Protein AF-A0A9P6J0S4-F1 (afdb_monomer)

Secondary structure (DSSP, 8-state):
-HHHHHHHHHHHHHHHHT--SHHHHHHHHHIIIIIHHHHHHTT-S-HHHHHHHHHHHHHHHHHTHHHHHHTTTTS-----S----HHHHHHHHHHHTT---GGG-GGGTT---TT-S-TTSSS---S-HHHHHHHHHHHHHH-TTTHHHHHHHHHHHHHHHHHTT-HHHHHHHHHHHHH-HHHHHHHHHHS-THHHHHHHHHHHHT-PPPTT--HHHHHHHHHHHHHHHHHHHHHHHHTTGGGGHHHH-S-TTSHHHHHHHHSTTTS-GGGTTT--HHHHHHHHHHHHHHHSTT---GGGT-

Radius of gyration: 24.04 Å; Cα contacts (8 Å, |Δi|>4): 249; chains: 1; bounding box: 70×50×62 Å

Foldseek 3Di:
DLVVLLVQLVVLLVQLQPDPDPLSNLLSLLCNQAVSLVVLLVPDPDLVVQLVSVLVSLVVVVVVQVVSLVSVPPDDDDDPDDRDRSSQSNVLSNVLSVSYDLVPDPSPPPPDPVVDDDPPPPPPPDPCVLVVLLVLLVCLSPPSNCNLVSLVVLLVQLQVCLVVLPLPSQLSNLVSCVVVVSSVSSSVSNDPLLSNLASLLSSLQDNDDDPPDDPVRVVSSVVSSVSSLVSNLVSCQVVVCLVPCVPNYPCCPGPSNVVCVVDPSNQPPVVVVVDDPVRVVLVVVVCCQVVPPPHDDPVSVD

InterPro domains:
  IPR014801 Mediator complex, subunit Med5, fungi [PF08689] (146-302)
  IPR014801 Mediator complex, subunit Med5, fungi [PTHR35784] (17-302)

Mean predicted aligned error: 11.28 Å

Organism: Mortierella alpina (NCBI:txid64518)

Structure (mmCIF, N/CA/C/O backbone):
data_AF-A0A9P6J0S4-F1
#
_entry.id   AF-A0A9P6J0S4-F1
#
loop_
_atom_site.group_PDB
_atom_site.id
_atom_site.type_symbol
_atom_site.label_atom_id
_atom_site.label_alt_id
_atom_site.label_comp_id
_atom_site.label_asym_id
_atom_site.label_entity_id
_atom_site.label_seq_id
_atom_site.pdbx_PDB_ins_code
_atom_site.Cartn_x
_atom_site.Cartn_y
_atom_site.Cartn_z
_atom_site.occupancy
_atom_site.B_iso_or_equiv
_atom_site.auth_seq_id
_atom_site.auth_comp_id
_atom_site.auth_asym_id
_atom_site.auth_atom_id
_atom_site.pdbx_PDB_model_num
ATOM 1 N N . MET A 1 1 ? -22.639 -11.478 16.332 1.00 72.06 1 MET A N 1
ATOM 2 C CA . MET A 1 1 ? -21.579 -10.765 15.594 1.00 72.06 1 MET A CA 1
ATOM 3 C C . MET A 1 1 ? -20.811 -9.813 16.507 1.00 72.06 1 MET A C 1
ATOM 5 O O . MET A 1 1 ? -19.592 -9.788 16.446 1.00 72.06 1 MET A O 1
ATOM 9 N N . ASP A 1 2 ? -21.500 -9.140 17.428 1.00 72.81 2 ASP A N 1
ATOM 10 C CA . ASP A 1 2 ? -20.959 -8.181 18.404 1.00 72.81 2 ASP A CA 1
ATOM 11 C C . ASP A 1 2 ? -19.686 -8.646 19.128 1.00 72.81 2 ASP A C 1
ATOM 13 O O . ASP A 1 2 ? -18.701 -7.914 19.184 1.00 72.81 2 ASP A O 1
ATOM 17 N N . VAL A 1 3 ? -19.671 -9.884 19.639 1.00 79.25 3 VAL A N 1
ATOM 18 C CA . VAL A 1 3 ? -18.507 -10.449 20.351 1.00 79.25 3 VAL A CA 1
ATOM 19 C C . VAL A 1 3 ? -17.290 -10.576 19.433 1.00 79.25 3 VAL A C 1
ATOM 21 O O . VAL A 1 3 ? -16.171 -10.314 19.859 1.00 79.25 3 VAL A O 1
ATOM 24 N N . VAL A 1 4 ? -17.503 -10.941 18.168 1.00 83.88 4 VAL A N 1
ATOM 25 C CA . VAL A 1 4 ? -16.427 -11.107 17.182 1.00 83.88 4 VAL A CA 1
ATOM 26 C C . VAL A 1 4 ? -15.828 -9.746 16.823 1.00 83.88 4 VAL A C 1
ATOM 28 O O . VAL A 1 4 ? -14.611 -9.600 16.803 1.00 83.88 4 VAL A O 1
ATOM 31 N N . LEU A 1 5 ? -16.664 -8.727 16.607 1.00 83.94 5 LEU A N 1
ATOM 32 C CA . LEU A 1 5 ? -16.200 -7.372 16.292 1.00 83.94 5 LEU A CA 1
ATOM 33 C C . LEU A 1 5 ? -15.455 -6.724 17.458 1.00 83.94 5 LEU A C 1
ATOM 35 O O . LEU A 1 5 ? -14.398 -6.127 17.259 1.00 83.94 5 LEU A O 1
ATOM 39 N N . LEU A 1 6 ? -15.952 -6.911 18.683 1.00 84.00 6 LEU A N 1
ATOM 40 C CA . LEU A 1 6 ? -15.236 -6.486 19.881 1.00 84.00 6 LEU A CA 1
ATOM 41 C C . LEU A 1 6 ? -13.869 -7.177 19.979 1.00 84.00 6 LEU A C 1
ATOM 43 O O . LEU A 1 6 ? -12.876 -6.511 20.254 1.00 84.00 6 LEU A O 1
ATOM 47 N N . GLN A 1 7 ? -13.796 -8.486 19.719 1.00 86.81 7 GLN A N 1
ATOM 48 C CA . GLN A 1 7 ? -12.532 -9.229 19.729 1.00 86.81 7 GLN A CA 1
ATOM 49 C C . GLN A 1 7 ? -11.542 -8.719 18.676 1.00 86.81 7 GLN A C 1
ATOM 51 O O . GLN A 1 7 ? -10.361 -8.602 18.990 1.00 86.81 7 GLN A O 1
ATOM 56 N N . PHE A 1 8 ? -12.000 -8.366 17.470 1.00 87.88 8 PHE A N 1
ATOM 57 C CA . PHE A 1 8 ? -11.136 -7.778 16.440 1.00 87.88 8 PHE A CA 1
ATOM 58 C C . PHE A 1 8 ? -10.511 -6.459 16.900 1.00 87.88 8 PHE A C 1
ATOM 60 O O . PHE A 1 8 ? -9.292 -6.298 16.815 1.00 87.88 8 PHE A O 1
ATOM 67 N N . TRP A 1 9 ? -11.320 -5.532 17.422 1.00 89.00 9 TRP A N 1
ATOM 68 C CA . TRP A 1 9 ? -10.792 -4.262 17.922 1.00 89.00 9 TRP A CA 1
ATOM 69 C C . TRP A 1 9 ? -9.912 -4.441 19.153 1.00 89.00 9 TRP A C 1
ATOM 71 O O . TRP A 1 9 ? -8.847 -3.836 19.205 1.00 89.00 9 TRP A O 1
ATOM 81 N N . LEU A 1 10 ? -10.299 -5.285 20.114 1.00 88.06 10 LEU A N 1
ATOM 82 C CA . LEU A 1 10 ? -9.472 -5.554 21.291 1.00 88.06 10 LEU A CA 1
ATOM 83 C C . LEU A 1 10 ? -8.126 -6.171 20.906 1.00 88.06 10 LEU A C 1
ATOM 85 O O . LEU A 1 10 ? -7.111 -5.716 21.411 1.00 88.06 10 LEU A O 1
ATOM 89 N N . ALA A 1 11 ? -8.088 -7.125 19.972 1.00 88.94 11 ALA A N 1
ATOM 90 C CA . ALA A 1 11 ? -6.833 -7.698 19.487 1.00 88.94 11 ALA A CA 1
ATOM 91 C C . ALA A 1 11 ? -5.928 -6.636 18.839 1.00 88.94 11 ALA A C 1
ATOM 93 O O . ALA A 1 11 ? -4.734 -6.583 19.130 1.00 88.94 11 ALA A O 1
ATOM 94 N N . GLY A 1 12 ? -6.496 -5.752 18.008 1.00 87.44 12 GLY A N 1
ATOM 95 C CA . GLY A 1 12 ? -5.754 -4.636 17.416 1.00 87.44 12 GLY A CA 1
ATOM 96 C C . GLY A 1 12 ? -5.243 -3.631 18.454 1.00 87.44 12 GLY A C 1
ATOM 97 O O . GLY A 1 12 ? -4.111 -3.163 18.359 1.00 87.44 12 GLY A O 1
ATOM 98 N N . LEU A 1 13 ? -6.050 -3.334 19.474 1.00 87.19 13 LEU A N 1
ATOM 99 C CA . LEU A 1 13 ? -5.695 -2.435 20.575 1.00 87.19 13 LEU A CA 1
ATOM 100 C C . LEU A 1 13 ? -4.638 -3.044 21.505 1.00 87.19 13 LEU A C 1
ATOM 102 O O . LEU A 1 13 ? -3.755 -2.327 21.963 1.00 87.19 13 LEU A O 1
ATOM 106 N N . THR A 1 14 ? -4.671 -4.357 21.745 1.00 86.31 14 THR A N 1
ATOM 107 C CA . THR A 1 14 ? -3.603 -5.067 22.460 1.00 86.31 14 THR A CA 1
ATOM 108 C C . THR A 1 14 ? -2.294 -4.993 21.682 1.00 86.31 14 THR A C 1
ATOM 110 O O . THR A 1 14 ? -1.275 -4.626 22.257 1.00 86.31 14 THR A O 1
ATOM 113 N N . GLY A 1 15 ? -2.322 -5.237 20.368 1.00 85.06 15 GLY A N 1
ATOM 114 C CA . GLY A 1 15 ? -1.142 -5.066 19.517 1.00 85.06 15 GLY A CA 1
ATOM 115 C C . GLY A 1 15 ? -0.591 -3.635 19.542 1.00 85.06 15 GLY A C 1
ATOM 116 O O . GLY A 1 15 ? 0.623 -3.436 19.616 1.00 85.06 15 GLY A O 1
ATOM 117 N N . LEU A 1 16 ? -1.477 -2.632 19.561 1.00 86.06 16 LEU A N 1
ATOM 118 C CA . LEU A 1 16 ? -1.090 -1.233 19.736 1.00 86.06 16 LEU A CA 1
ATOM 119 C C . LEU A 1 16 ? -0.426 -0.990 21.100 1.00 86.06 16 LEU A C 1
ATOM 121 O O . LEU A 1 16 ? 0.609 -0.332 21.155 1.00 86.06 16 LEU A O 1
ATOM 125 N N . ALA A 1 17 ? -0.968 -1.547 22.182 1.00 84.44 17 ALA A N 1
ATOM 126 C CA . ALA A 1 17 ? -0.413 -1.404 23.528 1.00 84.44 17 ALA A CA 1
ATOM 127 C C . ALA A 1 17 ? 0.963 -2.078 23.687 1.00 84.44 17 ALA A C 1
ATOM 129 O O . ALA A 1 17 ? 1.839 -1.545 24.362 1.00 84.44 17 ALA A O 1
ATOM 130 N N . GLU A 1 18 ? 1.171 -3.228 23.042 1.00 86.56 18 GLU A N 1
ATOM 131 C CA . GLU A 1 18 ? 2.415 -4.012 23.106 1.00 86.56 18 GLU A CA 1
ATOM 132 C C . GLU A 1 18 ? 3.511 -3.513 22.147 1.00 86.56 18 GLU A C 1
ATOM 134 O O . GLU A 1 18 ? 4.624 -4.042 22.114 1.00 86.56 18 GLU A O 1
ATOM 139 N N . SER A 1 19 ? 3.216 -2.493 21.346 1.00 84.06 19 SER A N 1
ATOM 140 C CA . SER A 1 19 ? 4.127 -1.988 20.323 1.00 84.06 19 SER A CA 1
ATOM 141 C C . SER A 1 19 ? 5.407 -1.357 20.906 1.00 84.06 19 SER A C 1
ATOM 143 O O . SER A 1 19 ? 5.405 -0.341 21.615 1.00 84.06 19 SER A O 1
ATOM 145 N N . GLY A 1 20 ? 6.549 -1.936 20.532 1.00 78.81 20 GLY A N 1
ATOM 146 C CA . GLY A 1 20 ? 7.868 -1.501 21.001 1.00 78.81 20 GLY A CA 1
ATOM 147 C C . GLY A 1 20 ? 8.468 -0.330 20.219 1.00 78.81 20 GLY A C 1
ATOM 148 O O . GLY A 1 20 ? 9.477 0.227 20.640 1.00 78.81 20 GLY A O 1
ATOM 149 N N . SER A 1 21 ? 7.878 0.053 19.081 1.00 86.38 21 SER A N 1
ATOM 150 C CA . SER A 1 21 ? 8.395 1.116 18.206 1.00 86.38 21 SER A CA 1
ATOM 151 C C . SER A 1 21 ? 7.287 1.998 17.628 1.00 86.38 21 SER A C 1
ATOM 153 O O . SER A 1 21 ? 6.154 1.548 17.444 1.00 86.38 21 SER A O 1
ATOM 155 N N . ALA A 1 22 ? 7.632 3.243 17.281 1.00 84.62 22 ALA A N 1
ATOM 156 C CA . ALA A 1 22 ? 6.718 4.178 16.620 1.00 84.62 22 ALA A CA 1
ATOM 157 C C . ALA A 1 22 ? 6.165 3.616 15.295 1.00 84.62 22 ALA A C 1
ATOM 159 O O . ALA A 1 22 ? 4.970 3.716 15.028 1.00 84.62 22 ALA A O 1
ATOM 160 N N . ASN A 1 23 ? 7.004 2.934 14.509 1.00 87.12 23 ASN A N 1
ATOM 161 C CA . ASN A 1 23 ? 6.593 2.334 13.236 1.00 87.12 23 ASN A CA 1
ATOM 162 C C . ASN A 1 23 ? 5.543 1.233 13.438 1.00 87.12 23 ASN A C 1
ATOM 164 O O . ASN A 1 23 ? 4.520 1.221 12.760 1.00 87.12 23 ASN A O 1
ATOM 168 N N . GLN A 1 24 ? 5.742 0.345 14.420 1.00 88.06 24 GLN A N 1
ATOM 169 C CA . GLN A 1 24 ? 4.744 -0.677 14.754 1.00 88.06 24 GLN A CA 1
ATOM 170 C C . GLN A 1 24 ? 3.426 -0.051 15.218 1.00 88.06 24 GLN A C 1
ATOM 172 O O . GLN A 1 24 ? 2.361 -0.536 14.841 1.00 88.06 24 GLN A O 1
ATOM 177 N N . ARG A 1 25 ? 3.474 1.049 15.983 1.00 87.31 25 ARG A N 1
ATOM 178 C CA . ARG A 1 25 ? 2.263 1.781 16.396 1.00 87.31 25 ARG A CA 1
ATOM 179 C C . ARG A 1 25 ? 1.480 2.296 15.214 1.00 87.31 25 ARG A C 1
ATOM 181 O O . ARG A 1 25 ? 0.275 2.101 15.173 1.00 87.31 25 ARG A O 1
ATOM 188 N N . LEU A 1 26 ? 2.148 2.920 14.249 1.00 89.69 26 LEU A N 1
ATOM 189 C CA . LEU A 1 26 ? 1.486 3.461 13.064 1.00 89.69 26 LEU A CA 1
ATOM 190 C C . LEU A 1 26 ? 0.780 2.366 12.253 1.00 89.69 26 LEU A C 1
ATOM 192 O O . LEU A 1 26 ? -0.349 2.572 11.805 1.00 89.69 26 LEU A O 1
ATOM 196 N N . ILE A 1 27 ? 1.378 1.176 12.145 1.00 91.81 27 ILE A N 1
ATOM 197 C CA . ILE A 1 27 ? 0.736 0.016 11.506 1.00 91.81 27 ILE A CA 1
ATOM 198 C C . ILE A 1 27 ? -0.502 -0.419 12.300 1.00 91.81 27 ILE A C 1
ATOM 200 O O . ILE A 1 27 ? -1.576 -0.578 11.720 1.00 91.81 27 ILE A O 1
ATOM 204 N N . TRP A 1 28 ? -0.394 -0.561 13.625 1.00 92.25 28 TRP A N 1
ATOM 205 C CA . TRP A 1 28 ? -1.534 -0.930 14.471 1.00 92.25 28 TRP A CA 1
ATOM 206 C C . TRP A 1 28 ? -2.647 0.124 14.460 1.00 92.25 28 TRP A C 1
ATOM 208 O O . TRP A 1 28 ? -3.821 -0.239 14.406 1.00 92.25 28 TRP A O 1
ATOM 218 N N . LYS A 1 29 ? -2.310 1.419 14.425 1.00 90.75 29 LYS A N 1
ATOM 219 C CA . LYS A 1 29 ? -3.283 2.509 14.251 1.00 90.75 29 LYS A CA 1
ATOM 220 C C . LYS A 1 29 ? -3.979 2.400 12.899 1.00 90.75 29 LYS A C 1
ATOM 222 O O . LYS A 1 29 ? -5.203 2.427 12.855 1.00 90.75 29 LYS A O 1
ATOM 227 N N . SER A 1 30 ? -3.236 2.172 11.819 1.00 93.06 30 SER A N 1
ATOM 228 C CA . SER A 1 30 ? -3.812 1.953 10.483 1.00 93.06 30 SER A CA 1
ATOM 229 C C . SER A 1 30 ? -4.742 0.729 10.463 1.00 93.06 30 SER A C 1
ATOM 231 O O . SER A 1 30 ? -5.828 0.763 9.882 1.00 93.06 30 SER A O 1
ATOM 233 N N . LEU A 1 31 ? -4.381 -0.346 11.173 1.00 93.94 31 LEU A N 1
ATOM 234 C CA . LEU A 1 31 ? -5.235 -1.525 11.306 1.00 93.94 31 LEU A CA 1
ATOM 235 C C . LEU A 1 31 ? -6.540 -1.203 12.054 1.00 93.94 31 LEU A C 1
ATOM 237 O O . LEU A 1 31 ? -7.625 -1.488 11.549 1.00 93.94 31 LEU A O 1
ATOM 241 N N . VAL A 1 32 ? -6.435 -0.613 13.246 1.00 91.75 32 VAL A N 1
ATOM 242 C CA . VAL A 1 32 ? -7.560 -0.360 14.161 1.00 91.75 32 VAL A CA 1
ATOM 243 C C . VAL A 1 32 ? -8.518 0.703 13.626 1.00 91.75 32 VAL A C 1
ATOM 245 O O . VAL A 1 32 ? -9.736 0.542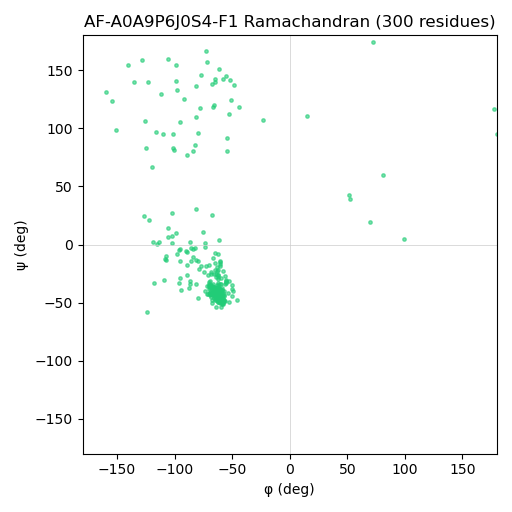 13.734 1.00 91.75 32 VAL A O 1
ATOM 248 N N . LEU A 1 33 ? -7.971 1.776 13.053 1.00 90.75 33 LEU A N 1
ATOM 249 C CA . LEU A 1 33 ? -8.723 2.960 12.641 1.00 90.75 33 LEU A CA 1
ATOM 250 C C . LEU A 1 33 ? -9.254 2.867 11.210 1.00 90.75 33 LEU A C 1
ATOM 252 O O . LEU A 1 33 ? -10.257 3.506 10.907 1.00 90.75 33 LEU A O 1
ATOM 256 N N . VAL A 1 34 ? -8.605 2.088 10.341 1.00 92.31 34 VAL A N 1
ATOM 257 C CA . VAL A 1 34 ? -8.906 2.092 8.900 1.00 92.31 34 VAL A CA 1
ATOM 258 C C . VAL A 1 34 ? -9.248 0.697 8.398 1.00 92.31 34 VAL A C 1
ATOM 260 O O . VAL A 1 34 ? -10.356 0.466 7.904 1.00 92.31 34 VAL A O 1
ATOM 263 N N . LYS A 1 35 ? -8.341 -0.274 8.562 1.00 93.25 35 LYS A N 1
ATOM 264 C CA . LYS A 1 35 ? -8.532 -1.610 7.979 1.00 93.25 35 LYS A CA 1
ATOM 265 C C . LYS A 1 35 ? -9.707 -2.364 8.596 1.00 93.25 35 LYS A C 1
ATOM 267 O O . LYS A 1 35 ? -10.493 -2.939 7.848 1.00 93.25 35 LYS A O 1
ATOM 272 N N . ILE A 1 36 ? -9.837 -2.372 9.926 1.00 92.31 36 ILE A N 1
ATOM 273 C CA . ILE A 1 36 ? -10.943 -3.054 10.614 1.00 92.31 36 ILE A CA 1
ATOM 274 C C . ILE A 1 36 ? -12.296 -2.470 10.168 1.00 92.31 36 ILE A C 1
ATOM 276 O O . ILE A 1 36 ? -13.106 -3.248 9.665 1.00 92.31 36 ILE A O 1
ATOM 280 N N . PRO A 1 37 ? -12.549 -1.145 10.230 1.00 91.06 37 PRO A N 1
ATOM 281 C CA . PRO A 1 37 ? -13.773 -0.560 9.673 1.00 91.06 37 PRO A CA 1
ATOM 282 C C . PRO A 1 37 ? -14.022 -0.931 8.205 1.00 91.06 37 PRO A C 1
ATOM 284 O O . PRO A 1 37 ? -15.146 -1.269 7.835 1.00 91.06 37 PRO A O 1
ATOM 287 N N . SER A 1 38 ? -12.977 -0.933 7.370 1.00 90.00 38 SER A N 1
ATOM 288 C CA . SER A 1 38 ? -13.083 -1.325 5.958 1.00 90.00 38 SER A CA 1
ATOM 289 C C . SER A 1 38 ? -13.540 -2.785 5.801 1.00 90.00 38 SER A C 1
ATOM 291 O O . SER A 1 38 ? -14.499 -3.047 5.075 1.00 90.00 38 SER A O 1
ATOM 293 N N . ILE A 1 39 ? -12.959 -3.727 6.555 1.00 89.88 39 ILE A N 1
ATOM 294 C CA . ILE A 1 39 ? -13.386 -5.139 6.569 1.00 89.88 39 ILE A CA 1
ATOM 295 C C . ILE A 1 39 ? -14.837 -5.273 7.047 1.00 89.88 39 ILE A C 1
ATOM 297 O O . ILE A 1 39 ? -15.619 -5.993 6.432 1.00 89.88 39 ILE A O 1
ATOM 301 N N . ILE A 1 40 ? -15.220 -4.565 8.112 1.00 89.06 40 ILE A N 1
ATOM 302 C CA . ILE A 1 40 ? -16.576 -4.626 8.677 1.00 89.06 40 ILE A CA 1
ATOM 303 C C . ILE A 1 40 ? -17.612 -4.175 7.650 1.00 89.06 40 ILE A C 1
ATOM 305 O O . ILE A 1 40 ? -18.628 -4.844 7.477 1.00 89.06 40 ILE A O 1
ATOM 309 N N . SER A 1 41 ? -17.322 -3.106 6.903 1.00 88.50 41 SER A N 1
ATOM 310 C CA . SER A 1 41 ? -18.200 -2.622 5.829 1.00 88.50 41 SER A CA 1
ATOM 311 C C . SER A 1 41 ? -18.435 -3.629 4.697 1.00 88.50 41 SER A C 1
ATOM 313 O O . SER A 1 41 ? -19.413 -3.497 3.967 1.00 88.50 41 SER A O 1
ATOM 315 N N . GLN A 1 42 ? -17.586 -4.654 4.573 1.00 86.94 42 GLN A N 1
ATOM 316 C CA . GLN A 1 42 ? -17.691 -5.706 3.559 1.00 86.94 42 GLN A CA 1
ATOM 317 C C . GLN A 1 42 ? -18.363 -6.998 4.070 1.00 86.94 42 GLN A C 1
ATOM 319 O O . GLN A 1 42 ? -18.619 -7.892 3.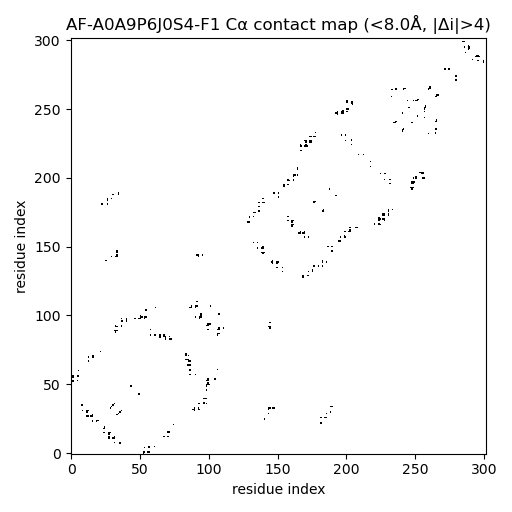267 1.00 86.94 42 GLN A O 1
ATOM 324 N N . LEU A 1 43 ? -18.632 -7.132 5.378 1.00 81.25 43 LEU A N 1
ATOM 325 C CA . LEU A 1 43 ? -19.062 -8.397 5.999 1.00 81.25 43 LEU A CA 1
ATOM 326 C C . LEU A 1 43 ? -20.577 -8.663 5.969 1.00 81.25 43 LEU A C 1
ATOM 328 O O . LEU A 1 43 ? -20.967 -9.829 5.914 1.00 81.25 43 LEU A O 1
ATOM 332 N N . GLU A 1 44 ? -21.434 -7.639 6.011 1.00 74.38 44 GLU A N 1
ATOM 333 C CA . GLU A 1 44 ? -22.893 -7.829 6.073 1.00 74.38 44 GLU A CA 1
ATOM 334 C C . GLU A 1 44 ? -23.647 -7.144 4.933 1.00 74.38 44 GLU A C 1
ATOM 336 O O . GLU A 1 44 ? -23.382 -6.001 4.569 1.00 74.38 44 GLU A O 1
ATOM 341 N N . SER A 1 45 ? -24.662 -7.838 4.410 1.00 69.00 45 SER A N 1
ATOM 342 C CA . SER A 1 45 ? -25.589 -7.294 3.415 1.00 69.00 45 SER A CA 1
ATOM 343 C C . SER A 1 45 ? -26.663 -6.383 4.019 1.00 69.00 45 SER A C 1
ATOM 345 O O . SER A 1 45 ? -27.261 -5.597 3.288 1.00 69.00 45 SER A O 1
ATOM 347 N N . ASN A 1 46 ? -26.939 -6.490 5.327 1.00 82.44 46 ASN A N 1
ATOM 348 C CA . ASN A 1 46 ? -27.918 -5.647 6.015 1.00 82.44 46 ASN A CA 1
ATOM 349 C C . ASN A 1 46 ? -27.216 -4.530 6.801 1.00 82.44 46 ASN A C 1
ATOM 351 O O . ASN A 1 46 ? -26.800 -4.726 7.940 1.00 82.44 46 ASN A O 1
ATOM 355 N N . GLN A 1 47 ? -27.095 -3.347 6.193 1.00 81.88 47 GLN A N 1
ATOM 356 C CA . GLN A 1 47 ? -26.390 -2.208 6.794 1.00 81.88 47 GLN A CA 1
ATOM 357 C C . GLN A 1 47 ? -26.977 -1.754 8.138 1.00 81.88 47 GLN A C 1
ATOM 359 O O . GLN A 1 47 ? -26.248 -1.225 8.976 1.00 81.88 47 GLN A O 1
ATOM 364 N N . ASP A 1 48 ? -28.275 -1.952 8.357 1.00 82.19 48 ASP A N 1
ATOM 365 C CA . ASP A 1 48 ? -28.965 -1.474 9.554 1.00 82.19 48 ASP A CA 1
ATOM 366 C C . ASP A 1 48 ? -28.594 -2.271 10.809 1.00 82.19 48 ASP A C 1
ATOM 368 O O . ASP A 1 48 ? -28.336 -1.676 11.861 1.00 82.19 48 ASP A O 1
ATOM 372 N N . ASP A 1 49 ? -28.513 -3.596 10.679 1.00 83.88 49 ASP A N 1
ATOM 373 C CA . ASP A 1 49 ? -28.095 -4.490 11.762 1.00 83.88 49 ASP A CA 1
ATOM 374 C C . ASP A 1 49 ? -26.603 -4.291 12.067 1.00 83.88 49 ASP A C 1
ATOM 376 O O . ASP A 1 49 ? -26.224 -4.130 13.231 1.00 83.88 49 ASP A O 1
ATOM 380 N N . LEU A 1 50 ? -25.780 -4.156 11.019 1.00 85.06 50 LEU A N 1
ATOM 381 C CA . LEU A 1 50 ? -24.350 -3.878 11.130 1.00 85.06 50 LEU A CA 1
ATOM 382 C C . LEU A 1 50 ? -24.078 -2.582 11.903 1.00 85.06 50 LEU A C 1
ATOM 384 O O . LEU A 1 50 ? -23.248 -2.563 12.813 1.00 85.06 50 LEU A O 1
ATOM 388 N N . CYS A 1 51 ? -24.802 -1.504 11.577 1.00 85.31 51 CYS A N 1
ATOM 389 C CA . CYS A 1 51 ? -24.680 -0.232 12.288 1.00 85.31 51 CYS A CA 1
ATOM 390 C C . CYS A 1 51 ? -25.020 -0.397 13.772 1.00 85.31 51 CYS A C 1
ATOM 392 O O . CYS A 1 51 ? -24.265 0.050 14.630 1.00 85.31 51 CYS A O 1
ATOM 394 N N . ALA A 1 52 ? -26.133 -1.064 14.097 1.00 83.88 52 ALA A N 1
ATOM 395 C CA . ALA A 1 52 ? -26.545 -1.265 15.485 1.00 83.88 52 ALA A CA 1
ATOM 396 C C . ALA A 1 52 ? -25.502 -2.059 16.289 1.00 83.88 52 ALA A C 1
ATOM 398 O O . ALA A 1 52 ? -25.192 -1.707 17.433 1.00 83.88 52 ALA A O 1
ATOM 399 N N . THR A 1 53 ? -24.920 -3.090 15.677 1.00 85.38 53 THR A N 1
ATOM 400 C CA . THR A 1 53 ? -23.839 -3.871 16.272 1.00 85.38 53 THR A CA 1
ATOM 401 C C . THR A 1 53 ? -22.573 -3.029 16.474 1.00 85.38 53 THR A C 1
ATOM 403 O O . THR A 1 53 ? -22.021 -3.032 17.574 1.00 85.38 53 THR A O 1
ATOM 406 N N . VAL A 1 54 ? -22.123 -2.267 15.469 1.00 86.81 54 VAL A N 1
ATOM 407 C CA . VAL A 1 54 ? -20.932 -1.401 15.584 1.00 86.81 54 VAL A CA 1
ATOM 408 C C . VAL A 1 54 ? -21.131 -0.332 16.663 1.00 86.81 54 VAL A C 1
ATOM 410 O O . VAL A 1 54 ? -20.244 -0.118 17.491 1.00 86.81 54 VAL A O 1
ATOM 413 N N . GLU A 1 55 ? -22.309 0.295 16.724 1.00 87.00 55 GLU A N 1
ATOM 414 C CA . GLU A 1 55 ? -22.665 1.260 17.770 1.00 87.00 55 GLU A CA 1
ATOM 415 C C . GLU A 1 55 ? -22.616 0.628 19.173 1.00 87.00 55 GLU A C 1
ATOM 417 O O . GLU A 1 55 ? -22.091 1.233 20.113 1.00 87.00 55 GLU A O 1
ATOM 422 N N . SER A 1 56 ? -23.126 -0.599 19.324 1.00 85.88 56 SER A N 1
ATOM 423 C CA . SER A 1 56 ? -23.064 -1.368 20.575 1.00 85.88 56 SER A CA 1
ATOM 424 C C . SER A 1 56 ? -21.616 -1.650 20.992 1.00 85.88 56 SER A C 1
ATOM 426 O O . SER A 1 56 ? -21.234 -1.384 22.136 1.00 85.88 56 SER A O 1
ATOM 428 N N . THR A 1 57 ? -20.778 -2.108 20.058 1.00 86.19 57 THR A N 1
ATOM 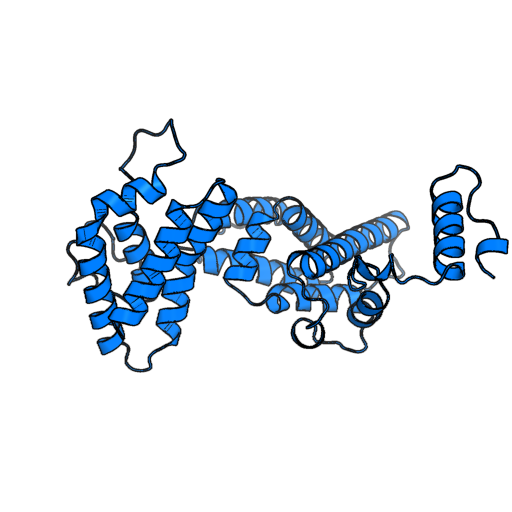429 C CA . THR A 1 57 ? -19.356 -2.383 20.307 1.00 86.19 57 THR A CA 1
ATOM 430 C C . THR A 1 57 ? -18.593 -1.117 20.701 1.00 86.19 57 THR A C 1
ATOM 432 O O . THR A 1 57 ? -17.811 -1.144 21.650 1.00 86.19 57 THR A O 1
ATOM 435 N N . LEU A 1 58 ? -18.854 0.022 20.055 1.00 85.88 58 LEU A N 1
ATOM 436 C CA . LEU A 1 58 ? -18.219 1.295 20.411 1.00 85.88 58 LEU A CA 1
ATOM 437 C C . LEU A 1 58 ? -18.621 1.786 21.801 1.00 85.88 58 LEU A C 1
ATOM 439 O O . LEU A 1 58 ? -17.771 2.285 22.538 1.00 85.88 58 LEU A O 1
ATOM 443 N N . ARG A 1 59 ? -19.883 1.595 22.207 1.00 85.69 59 ARG A N 1
ATOM 444 C CA . ARG A 1 59 ? -20.313 1.877 23.587 1.00 85.69 59 ARG A CA 1
ATOM 445 C C . ARG A 1 59 ? -19.570 0.998 24.592 1.00 85.69 59 ARG A C 1
ATOM 447 O O . ARG A 1 59 ? -19.127 1.508 25.619 1.00 85.69 59 ARG A O 1
ATOM 454 N N . GLN A 1 60 ? -19.368 -0.282 24.286 1.00 85.38 60 GLN A N 1
ATOM 455 C CA . GLN A 1 60 ? -18.582 -1.180 25.140 1.00 85.38 60 GLN A CA 1
ATOM 456 C C . GLN A 1 60 ? -17.116 -0.735 25.230 1.00 85.38 60 GLN A C 1
ATOM 458 O O . GLN A 1 60 ? -16.578 -0.647 26.329 1.00 85.38 60 GLN A O 1
ATOM 463 N N . LEU A 1 61 ? -16.488 -0.364 24.109 1.00 84.81 61 LEU A N 1
ATOM 464 C CA . LEU A 1 61 ? -15.117 0.163 24.097 1.00 84.81 61 LEU A CA 1
ATOM 465 C C . LEU A 1 61 ? -14.996 1.491 24.858 1.00 84.81 61 LEU A C 1
ATOM 467 O O . LEU A 1 61 ? -14.000 1.725 25.539 1.00 84.81 61 LEU A O 1
ATOM 471 N N . SER A 1 62 ? -16.027 2.339 24.809 1.00 83.81 62 SER A N 1
ATOM 472 C CA . SER A 1 62 ? -16.041 3.624 25.518 1.00 83.81 62 SER A CA 1
ATOM 473 C C . SER A 1 62 ? -15.958 3.478 27.039 1.00 83.81 62 SER A C 1
ATOM 475 O O . SER A 1 62 ? -15.375 4.340 27.696 1.00 83.81 62 SER A O 1
ATOM 477 N N . PHE A 1 63 ? -16.441 2.358 27.592 1.00 82.62 63 PHE A N 1
ATOM 478 C CA . PHE A 1 63 ? -16.293 2.042 29.015 1.00 82.62 63 PHE A CA 1
ATOM 479 C C . PHE A 1 63 ? -14.818 1.894 29.419 1.00 82.62 63 PHE A C 1
ATOM 481 O O . PHE A 1 63 ? -14.440 2.217 30.542 1.00 82.62 63 PHE A O 1
ATOM 488 N N . TYR A 1 64 ? -13.969 1.469 28.481 1.00 80.56 64 TYR A N 1
ATOM 489 C CA . TYR A 1 64 ? -12.536 1.269 28.686 1.00 80.56 64 TYR A CA 1
ATOM 490 C C . TYR A 1 64 ? -11.680 2.439 28.180 1.00 80.56 64 TYR A C 1
ATOM 492 O O . TYR A 1 64 ? -10.457 2.326 28.158 1.00 80.56 64 TYR A O 1
ATOM 500 N N . ARG A 1 65 ? -12.284 3.581 27.810 1.00 78.81 65 ARG A N 1
ATOM 501 C CA . ARG A 1 65 ? -11.593 4.727 27.185 1.00 78.81 65 ARG A CA 1
ATOM 502 C C . ARG A 1 65 ? -10.330 5.178 27.926 1.00 78.81 65 ARG A C 1
ATOM 504 O O . ARG A 1 65 ? -9.362 5.534 27.270 1.00 78.81 65 ARG A O 1
ATOM 511 N N . GLY A 1 66 ? -10.331 5.165 29.262 1.00 74.94 66 GLY A N 1
ATOM 512 C CA . GLY A 1 66 ? -9.153 5.545 30.055 1.00 74.94 66 GLY A CA 1
ATOM 513 C C . GLY A 1 66 ? -7.936 4.670 29.745 1.00 74.94 66 GLY A C 1
ATOM 514 O O . GLY A 1 66 ? -6.892 5.190 29.379 1.00 74.94 66 GLY A O 1
ATOM 515 N N . ILE A 1 67 ? -8.120 3.349 29.789 1.00 76.81 67 ILE A N 1
ATOM 516 C CA . ILE A 1 67 ? -7.067 2.365 29.498 1.00 76.81 67 ILE A CA 1
ATOM 517 C C . ILE A 1 67 ? -6.668 2.434 28.021 1.00 76.81 67 ILE A C 1
ATOM 519 O O . ILE A 1 67 ? -5.491 2.404 27.688 1.00 76.81 67 ILE A O 1
ATOM 523 N N . LEU A 1 68 ? -7.648 2.562 27.123 1.00 79.06 68 LEU A N 1
ATOM 524 C CA . LEU A 1 68 ? -7.389 2.588 25.683 1.00 79.06 68 LEU A CA 1
ATOM 525 C C . LEU A 1 68 ? -6.602 3.829 25.242 1.00 79.06 68 LEU A C 1
ATOM 527 O O . LEU A 1 68 ? -5.793 3.744 24.324 1.00 79.06 68 LEU A O 1
ATOM 531 N N . ASN A 1 69 ? -6.815 4.971 25.894 1.00 78.31 69 ASN A N 1
ATOM 532 C CA . ASN A 1 69 ? -6.061 6.186 25.605 1.00 78.31 69 ASN A CA 1
ATOM 533 C C . ASN A 1 69 ? -4.598 6.085 26.069 1.00 78.31 69 ASN A C 1
ATOM 535 O O . ASN A 1 69 ? -3.714 6.569 25.369 1.00 78.31 69 ASN A O 1
ATOM 539 N N . GLU A 1 70 ? -4.322 5.392 27.179 1.00 74.88 70 GLU A N 1
ATOM 540 C CA . GLU A 1 70 ? -2.944 5.101 27.610 1.00 74.88 70 GLU A CA 1
ATOM 541 C C . GLU A 1 70 ? -2.189 4.228 26.591 1.00 74.88 70 GLU A C 1
ATOM 543 O O . GLU A 1 70 ? -0.967 4.317 26.482 1.00 74.88 70 GLU A O 1
ATOM 548 N N . CYS A 1 71 ? -2.899 3.423 25.788 1.00 69.19 71 CYS A N 1
ATOM 549 C CA . CYS A 1 71 ? -2.285 2.650 24.706 1.00 69.19 71 CYS A CA 1
ATOM 550 C C . CYS A 1 71 ? -1.757 3.531 23.556 1.00 69.19 71 CYS A C 1
ATOM 552 O O . CYS A 1 71 ? -0.840 3.108 22.853 1.00 69.19 71 CYS A O 1
ATOM 554 N N . ASP A 1 72 ? -2.315 4.731 23.355 1.00 68.88 72 ASP A N 1
ATOM 555 C CA . ASP A 1 72 ? -1.932 5.650 22.271 1.00 68.88 72 ASP A CA 1
ATOM 556 C C . ASP A 1 72 ? -0.890 6.697 22.719 1.00 68.88 72 ASP A C 1
ATOM 558 O O . ASP A 1 72 ? -0.062 7.121 21.915 1.00 68.88 72 ASP A O 1
ATOM 562 N N . GLU A 1 73 ? -0.871 7.077 24.005 1.00 61.56 73 GLU A N 1
ATOM 563 C CA . GLU A 1 73 ? -0.034 8.169 24.548 1.00 61.56 73 GLU A CA 1
ATOM 564 C C . GLU A 1 73 ? 1.470 7.848 24.687 1.00 61.56 73 GLU A C 1
ATOM 566 O O . GLU A 1 73 ? 2.259 8.716 25.051 1.00 61.56 73 GLU A O 1
ATOM 571 N N . ASN A 1 74 ? 1.932 6.639 24.362 1.00 48.31 74 ASN A N 1
ATOM 572 C CA . ASN A 1 74 ? 3.306 6.251 24.698 1.00 48.31 74 ASN A CA 1
ATOM 573 C C . ASN A 1 74 ? 4.431 6.886 23.846 1.00 48.31 74 ASN A C 1
ATOM 575 O O . ASN A 1 74 ? 5.573 6.493 24.058 1.00 48.31 74 ASN A O 1
ATOM 579 N N . ILE A 1 75 ? 4.182 7.772 22.868 1.00 42.78 75 ILE A N 1
ATOM 580 C CA . ILE A 1 75 ? 5.202 8.678 22.277 1.00 42.78 75 ILE A CA 1
ATOM 581 C C . ILE A 1 75 ? 4.494 9.959 21.796 1.00 42.78 75 ILE A C 1
ATOM 583 O O . ILE A 1 75 ? 3.928 9.963 20.706 1.00 42.78 75 ILE A O 1
ATOM 587 N N . ALA A 1 76 ? 4.545 11.022 22.602 1.00 36.97 76 ALA A N 1
ATOM 588 C CA . ALA A 1 76 ? 4.837 12.402 22.187 1.00 36.97 76 ALA A CA 1
ATOM 589 C C . ALA A 1 76 ? 4.792 13.314 23.425 1.00 36.97 76 ALA A C 1
ATOM 591 O O . ALA A 1 76 ? 3.739 13.807 23.830 1.00 36.97 76 ALA A O 1
ATOM 592 N N . GLU A 1 77 ? 5.963 13.544 24.020 1.00 44.72 77 GLU A N 1
ATOM 593 C CA . GLU A 1 77 ? 6.245 14.857 24.596 1.00 44.72 77 GLU A CA 1
ATOM 594 C C . GLU A 1 77 ? 6.053 15.908 23.477 1.00 44.72 77 GLU A C 1
ATOM 596 O O . GLU A 1 77 ? 6.334 15.635 22.310 1.00 44.72 77 GLU A O 1
ATOM 601 N N . ASP A 1 78 ? 5.554 17.088 23.845 1.00 38.22 78 ASP A N 1
ATOM 602 C CA . ASP A 1 78 ? 5.480 18.305 23.022 1.00 38.22 78 ASP A CA 1
ATOM 603 C C . ASP A 1 78 ? 4.336 18.460 22.002 1.00 38.22 78 ASP A C 1
ATOM 605 O O . ASP A 1 78 ? 4.551 18.750 20.827 1.00 38.22 78 ASP A O 1
ATOM 609 N N . SER A 1 79 ? 3.082 18.441 22.469 1.00 37.69 79 SER A N 1
ATOM 610 C CA . SER A 1 79 ? 2.021 19.303 21.907 1.00 37.69 79 SER A CA 1
ATOM 611 C C . SER A 1 79 ? 0.910 19.577 22.935 1.00 37.69 79 SER A C 1
ATOM 613 O O . SER A 1 79 ? 0.300 18.634 23.437 1.00 37.69 79 SER A O 1
ATOM 615 N N . PRO A 1 80 ? 0.592 20.845 23.267 1.00 39.09 80 PRO A N 1
ATOM 616 C CA . PRO A 1 80 ? -0.525 21.177 24.142 1.00 39.09 80 PRO A CA 1
ATOM 617 C C . PRO A 1 80 ? -1.814 21.217 23.308 1.00 39.09 80 PRO A C 1
ATOM 619 O O . PRO A 1 80 ? -2.269 22.279 22.893 1.00 39.09 80 PRO A O 1
ATOM 622 N N . GLY A 1 81 ? -2.401 20.058 23.024 1.00 41.03 81 GLY A N 1
ATOM 623 C CA . GLY A 1 81 ? -3.652 19.960 22.271 1.00 41.03 81 GLY A CA 1
ATOM 624 C C . GLY A 1 81 ? -4.333 18.622 22.524 1.00 41.03 81 GLY A C 1
ATOM 625 O O . GLY A 1 81 ? -3.657 17.606 22.522 1.00 41.03 81 GLY A O 1
ATOM 626 N N . GLU A 1 82 ? -5.637 18.665 22.829 1.00 48.38 82 GLU A N 1
ATOM 627 C CA . GLU A 1 82 ? -6.586 17.550 23.021 1.00 48.38 82 GLU A CA 1
ATOM 628 C C . GLU A 1 82 ? -5.996 16.140 23.216 1.00 48.38 82 GLU A C 1
ATOM 630 O O . GLU A 1 82 ? -5.537 15.505 22.272 1.00 48.38 82 GLU A O 1
ATOM 635 N N . LYS A 1 83 ? -6.123 15.597 24.438 1.00 55.56 83 LYS A N 1
ATOM 636 C CA . LYS A 1 83 ? -5.827 14.185 24.736 1.00 55.56 83 LYS A CA 1
ATOM 637 C C . LYS A 1 83 ? -6.416 13.275 23.656 1.00 55.56 83 LYS A C 1
ATOM 639 O O . LYS A 1 83 ? -7.643 13.244 23.496 1.00 55.56 83 LYS A O 1
ATOM 644 N N . SER A 1 84 ? -5.549 12.535 22.959 1.00 62.72 84 SER A N 1
ATOM 645 C CA . SER A 1 84 ? -5.949 11.595 21.913 1.00 62.72 84 SER A CA 1
ATOM 646 C C . SER A 1 84 ? -7.044 10.677 22.451 1.00 62.72 84 SER A C 1
ATOM 648 O O . SER A 1 84 ? -6.924 10.072 23.518 1.00 62.72 84 SER A O 1
ATOM 650 N N . ASN A 1 85 ? -8.177 10.637 21.758 1.00 76.94 85 ASN A N 1
ATOM 651 C CA . ASN A 1 85 ? -9.274 9.745 22.094 1.00 76.94 85 ASN A CA 1
ATOM 652 C C . ASN A 1 85 ? -9.359 8.680 21.013 1.00 76.94 85 ASN A C 1
ATOM 654 O O . ASN A 1 85 ? -10.015 8.883 19.989 1.00 76.94 85 ASN A O 1
ATOM 658 N N . ILE A 1 86 ? -8.720 7.539 21.262 1.00 82.62 86 ILE A N 1
ATOM 659 C CA . ILE A 1 86 ? -8.679 6.437 20.301 1.00 82.62 86 ILE A CA 1
ATOM 660 C C . ILE A 1 86 ? -10.083 5.929 19.964 1.00 82.62 86 ILE A C 1
ATOM 662 O O . ILE A 1 86 ? -10.364 5.612 18.815 1.00 82.62 86 ILE A O 1
ATOM 666 N N . VAL A 1 87 ? -11.014 5.949 20.924 1.00 83.56 87 VAL A N 1
ATOM 667 C CA . VAL A 1 87 ? -12.411 5.549 20.689 1.00 83.56 87 VAL A CA 1
ATOM 668 C C . VAL A 1 87 ? -13.116 6.538 19.755 1.00 83.56 87 VAL A C 1
ATOM 670 O O . VAL A 1 87 ? -13.872 6.116 18.881 1.00 83.56 87 VAL A O 1
ATOM 673 N N . LYS A 1 88 ? -12.837 7.845 19.877 1.00 82.75 88 LYS A N 1
ATOM 674 C CA . LYS A 1 88 ? -13.331 8.862 18.929 1.00 82.75 88 LYS A CA 1
ATOM 675 C C . LYS A 1 88 ? -12.709 8.664 17.547 1.00 82.75 88 LYS A C 1
ATOM 677 O O . LYS A 1 88 ? -13.437 8.722 16.566 1.00 82.75 88 LYS A O 1
ATOM 682 N N . ALA A 1 89 ? -11.414 8.364 17.462 1.00 83.00 89 ALA A N 1
ATOM 683 C CA . ALA A 1 89 ? -10.747 8.084 16.190 1.00 83.00 89 ALA A CA 1
ATOM 684 C C . ALA A 1 89 ? -11.323 6.836 15.490 1.00 83.00 89 ALA A C 1
ATOM 686 O O . ALA A 1 89 ? -11.599 6.880 14.293 1.00 83.00 89 ALA A O 1
ATOM 687 N N . ILE A 1 90 ? -11.596 5.754 16.233 1.00 86.88 90 ILE A N 1
ATOM 688 C CA . ILE A 1 90 ? -12.286 4.568 15.695 1.00 86.88 90 ILE A CA 1
ATOM 689 C C . ILE A 1 90 ? -13.690 4.952 15.214 1.00 86.88 90 ILE A C 1
ATOM 691 O O . ILE A 1 90 ? -14.097 4.556 14.124 1.00 86.88 90 ILE A O 1
ATOM 695 N N . ALA A 1 91 ? -14.432 5.749 15.991 1.00 85.81 91 ALA A N 1
ATOM 696 C CA . ALA A 1 91 ? -15.764 6.202 15.596 1.00 85.81 91 ALA A CA 1
ATOM 697 C C . ALA A 1 91 ? -15.735 7.047 14.308 1.00 85.81 91 ALA A C 1
ATOM 699 O O . ALA A 1 91 ? -16.591 6.853 13.448 1.00 85.81 91 ALA A O 1
ATOM 700 N N . VAL A 1 92 ? -14.737 7.921 14.128 1.00 84.19 92 VAL A N 1
ATOM 701 C CA . VAL A 1 92 ? -14.519 8.665 12.872 1.00 84.19 92 VAL A CA 1
ATOM 702 C C . VAL A 1 92 ? -14.303 7.692 11.707 1.00 84.19 92 VAL A C 1
ATOM 704 O O . VAL A 1 92 ? -15.002 7.794 10.701 1.00 84.19 92 VAL A O 1
ATOM 707 N N . GLY A 1 93 ? -13.404 6.711 11.851 1.00 83.12 93 GLY A N 1
ATOM 708 C CA . GLY A 1 93 ? -13.132 5.712 10.807 1.00 83.12 93 GLY A CA 1
ATOM 709 C C . GLY A 1 93 ? -14.350 4.848 10.454 1.00 83.12 93 GLY A C 1
ATOM 710 O O . GLY A 1 93 ? -14.612 4.551 9.292 1.00 83.12 93 GLY A O 1
ATOM 711 N N . CYS A 1 94 ? -15.170 4.491 11.439 1.00 86.00 94 CYS A N 1
ATOM 712 C CA . CYS A 1 94 ? -16.440 3.810 11.194 1.00 86.00 94 CYS A CA 1
ATOM 713 C C . CYS A 1 94 ? -17.472 4.726 10.513 1.00 86.00 94 CYS A C 1
ATOM 715 O O . CYS A 1 94 ? -18.236 4.273 9.659 1.00 86.00 94 CYS A O 1
ATOM 717 N N . HIS A 1 95 ? -17.499 6.016 10.855 1.00 85.00 95 HIS A N 1
ATOM 718 C CA . HIS A 1 95 ? -18.409 6.980 10.242 1.00 85.00 95 HIS A CA 1
ATOM 719 C C . HIS A 1 95 ? -18.104 7.206 8.755 1.00 85.00 95 HIS A C 1
ATOM 721 O O . HIS A 1 95 ? -19.036 7.194 7.945 1.00 85.00 95 HIS A O 1
ATOM 727 N N . THR A 1 96 ? -16.827 7.323 8.367 1.00 82.62 96 THR A N 1
ATOM 728 C CA . THR A 1 96 ? -16.434 7.461 6.949 1.00 82.62 96 THR A CA 1
ATOM 729 C C . THR A 1 96 ? -16.831 6.245 6.110 1.00 82.62 96 THR A C 1
ATOM 731 O O . THR A 1 96 ? -17.105 6.377 4.919 1.00 82.62 96 THR A O 1
ATOM 734 N N . LYS A 1 97 ? -16.947 5.068 6.735 1.00 84.75 97 LYS A N 1
ATOM 735 C CA . LYS A 1 97 ? -17.457 3.833 6.117 1.00 84.75 97 LYS A CA 1
ATOM 736 C C . LYS A 1 97 ? -18.974 3.668 6.180 1.00 84.75 97 LYS A C 1
ATOM 738 O O . LYS A 1 97 ? -19.495 2.658 5.721 1.00 84.75 97 LYS A O 1
ATOM 743 N N . GLY A 1 98 ? -19.693 4.647 6.728 1.00 82.38 98 GLY A N 1
ATOM 744 C CA . GLY A 1 98 ? -21.147 4.593 6.865 1.00 82.38 98 GLY A CA 1
ATOM 745 C C . GLY A 1 98 ? -21.641 3.568 7.889 1.00 82.38 98 GLY A C 1
ATOM 746 O O . GLY A 1 98 ? -22.808 3.201 7.838 1.00 82.38 98 GLY A O 1
ATOM 747 N N . LEU A 1 99 ? -20.783 3.131 8.817 1.00 82.56 99 LEU A N 1
ATOM 748 C CA . LEU A 1 99 ? -21.094 2.117 9.835 1.00 82.56 99 LEU A CA 1
ATOM 749 C C . LEU A 1 99 ? -21.750 2.689 11.099 1.00 82.56 99 LEU A C 1
ATOM 751 O O . LEU A 1 99 ? -22.056 1.943 12.024 1.00 82.56 99 LEU A O 1
ATOM 755 N N . ILE A 1 100 ? -21.914 4.011 11.185 1.00 82.69 100 ILE A N 1
ATOM 756 C CA . ILE A 1 100 ? -22.462 4.691 12.364 1.00 82.69 100 ILE A CA 1
ATOM 757 C C . ILE A 1 100 ? -23.485 5.740 11.952 1.00 82.69 100 ILE A C 1
ATOM 759 O O . ILE A 1 100 ? -23.250 6.532 11.033 1.00 82.69 100 ILE A O 1
ATOM 763 N N . ARG A 1 101 ? -24.575 5.822 12.722 1.00 73.75 101 ARG A N 1
ATOM 764 C CA . ARG A 1 101 ? -25.537 6.923 12.669 1.00 73.75 101 ARG A CA 1
ATOM 765 C C . ARG A 1 101 ? -25.170 7.951 13.742 1.00 73.75 101 ARG A C 1
ATOM 767 O O . ARG A 1 101 ? -25.407 7.741 14.929 1.00 73.75 101 ARG A O 1
ATOM 774 N N . VAL A 1 102 ? -24.605 9.083 13.313 1.00 63.28 102 VAL A N 1
ATOM 775 C CA . VAL A 1 102 ? -24.077 10.164 14.180 1.00 63.28 102 VAL A CA 1
ATOM 776 C C . VAL A 1 102 ? -25.079 10.603 15.256 1.00 63.28 102 VAL A C 1
ATOM 778 O O . VAL A 1 102 ? -24.704 10.840 16.398 1.00 63.28 102 VAL A O 1
ATOM 781 N N . ALA A 1 103 ? -26.376 10.586 14.940 1.00 54.53 103 ALA A N 1
ATOM 782 C CA . ALA A 1 103 ? -27.454 10.976 15.848 1.00 54.53 103 ALA A CA 1
ATOM 783 C C . ALA A 1 103 ? -27.649 10.078 17.097 1.00 54.53 103 ALA A C 1
ATOM 785 O O . ALA A 1 103 ? -28.489 10.401 17.934 1.00 54.53 103 ALA A O 1
ATOM 786 N N . ARG A 1 104 ? -26.950 8.937 17.232 1.00 53.78 104 ARG A N 1
ATOM 787 C CA . ARG A 1 104 ? -27.154 7.957 18.327 1.00 53.78 104 ARG A CA 1
ATOM 788 C C . ARG A 1 104 ? -25.941 7.714 19.232 1.00 53.78 104 ARG A C 1
ATOM 790 O O . ARG A 1 104 ? -26.026 6.885 20.148 1.00 53.78 104 ARG A O 1
ATOM 797 N N . LEU A 1 105 ? -24.827 8.407 19.004 1.00 57.62 105 LEU A N 1
ATOM 798 C CA . LEU A 1 105 ? -23.591 8.248 19.773 1.00 57.62 105 LEU A CA 1
ATOM 799 C C . LEU A 1 105 ? -23.113 9.593 20.325 1.00 57.62 105 LEU A C 1
ATOM 801 O O . LEU A 1 105 ? -22.509 10.386 19.615 1.00 57.62 105 LEU A O 1
ATOM 805 N N . GLU A 1 106 ? -23.278 9.789 21.634 1.00 58.38 106 GLU A N 1
ATOM 806 C CA . GLU A 1 106 ? -22.730 10.929 22.398 1.00 58.38 106 GLU A CA 1
ATOM 807 C C . GLU A 1 106 ? -21.184 10.981 22.390 1.00 58.38 106 GLU A C 1
ATOM 809 O O . GLU A 1 106 ? -20.573 11.944 22.836 1.00 58.38 106 GLU A O 1
ATOM 814 N N . ILE A 1 107 ? -20.527 9.942 21.862 1.00 58.81 107 ILE A N 1
ATOM 815 C CA . ILE A 1 107 ? -19.068 9.857 21.680 1.00 58.81 107 ILE A CA 1
ATOM 816 C C . ILE A 1 107 ? -18.594 10.764 20.524 1.00 58.81 107 ILE A C 1
ATOM 818 O O . ILE A 1 107 ? -17.413 11.104 20.438 1.00 58.81 107 ILE A O 1
ATOM 822 N N . VAL A 1 108 ? -19.518 11.165 19.646 1.00 56.59 108 VAL A N 1
ATOM 823 C CA . VAL A 1 108 ? -19.266 11.846 18.370 1.00 56.59 108 VAL A CA 1
ATOM 824 C C . VAL A 1 108 ? -19.540 13.358 18.465 1.00 56.59 108 VAL A C 1
ATOM 826 O O . VAL A 1 108 ? -19.852 14.016 17.478 1.00 56.59 108 VAL A O 1
ATOM 829 N N . ASP A 1 109 ? -19.418 13.952 19.653 1.00 45.78 109 ASP A N 1
ATOM 830 C CA . ASP A 1 109 ? -19.631 15.394 19.798 1.00 45.78 109 ASP A CA 1
ATOM 831 C C . ASP A 1 109 ? -18.528 16.171 19.040 1.00 45.78 109 ASP A C 1
ATOM 833 O O . ASP A 1 109 ? -17.325 16.005 19.292 1.00 45.78 109 ASP A O 1
ATOM 837 N N . GLY A 1 110 ? -18.942 16.959 18.041 1.00 50.88 110 GLY A N 1
ATOM 838 C CA . GLY A 1 110 ? -18.067 17.778 17.192 1.00 50.88 110 GLY A CA 1
ATOM 839 C C . GLY A 1 110 ? -17.698 17.219 15.808 1.00 50.88 110 GLY A C 1
ATOM 840 O O . GLY A 1 110 ? -16.915 17.864 15.112 1.00 50.88 110 GLY A O 1
ATOM 841 N N . ILE A 1 111 ? -18.237 16.074 15.363 1.00 47.38 111 ILE A N 1
ATOM 842 C CA . ILE A 1 111 ? -18.139 15.700 13.939 1.00 47.38 111 ILE A CA 1
ATOM 843 C C . ILE A 1 111 ? -19.210 16.484 13.175 1.00 47.38 111 ILE A C 1
ATOM 845 O O . ILE A 1 111 ? -20.375 16.098 13.143 1.00 47.38 111 ILE A O 1
ATOM 849 N N . SER A 1 112 ? -18.810 17.616 12.589 1.00 43.41 112 SER A N 1
ATOM 850 C CA . SER A 1 112 ? -19.548 18.238 11.482 1.00 43.41 112 SER A CA 1
ATOM 851 C C . SER A 1 112 ? -19.860 17.160 10.446 1.00 43.41 112 SER A C 1
ATOM 853 O O . SER 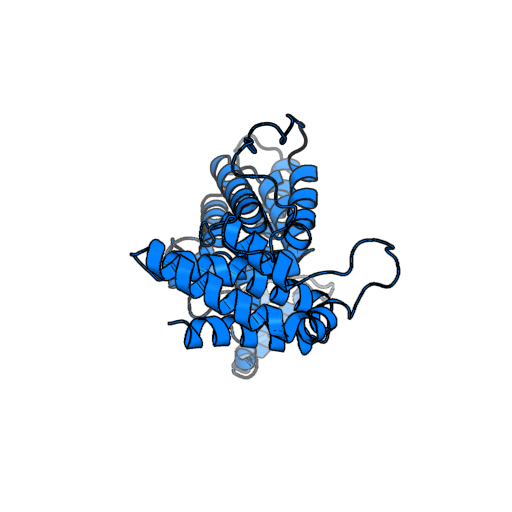A 1 112 ? -18.968 16.365 10.154 1.00 43.41 112 SER A O 1
ATOM 855 N N . ASP A 1 113 ? -21.080 17.137 9.897 1.00 41.53 113 ASP A N 1
ATOM 856 C CA . ASP A 1 113 ? -21.506 16.253 8.803 1.00 41.53 113 ASP A CA 1
ATOM 857 C C . ASP A 1 113 ? -20.560 16.401 7.591 1.00 41.53 113 ASP A C 1
ATOM 859 O O . ASP A 1 113 ? -20.840 17.092 6.618 1.00 41.53 113 ASP A O 1
ATOM 863 N N . ALA A 1 114 ? -19.406 15.735 7.629 1.00 43.91 114 ALA A N 1
ATOM 864 C CA . ALA A 1 114 ? -18.384 15.751 6.587 1.00 43.91 114 ALA A CA 1
ATOM 865 C C . ALA A 1 114 ? -18.737 14.774 5.453 1.00 43.91 114 ALA A C 1
ATOM 867 O O . ALA A 1 114 ? -17.866 14.183 4.819 1.00 43.91 114 ALA A O 1
ATOM 868 N N . ARG A 1 115 ? -20.039 14.578 5.212 1.00 44.69 115 ARG A N 1
ATOM 869 C CA . ARG A 1 115 ? -20.536 14.026 3.949 1.00 44.69 115 ARG A CA 1
ATOM 870 C C . ARG A 1 115 ? -20.623 15.095 2.860 1.00 44.69 115 ARG A C 1
ATOM 872 O O . ARG A 1 115 ? -20.705 14.725 1.696 1.00 44.69 115 ARG A O 1
ATOM 879 N N . ASP A 1 116 ? -20.518 16.375 3.216 1.00 37.41 116 ASP A N 1
ATOM 880 C CA . ASP A 1 116 ? -20.459 17.489 2.273 1.00 37.41 116 ASP A CA 1
ATOM 881 C C . ASP A 1 116 ? -19.108 18.205 2.371 1.00 37.41 116 ASP A C 1
ATOM 883 O O . AS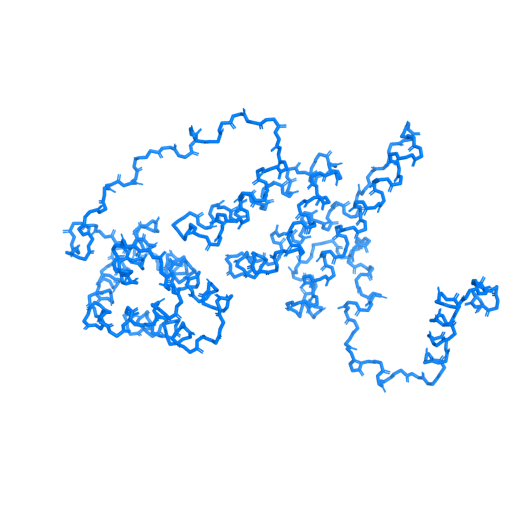P A 1 116 ? -18.869 19.017 3.257 1.00 37.41 116 ASP A O 1
ATOM 887 N N . HIS A 1 117 ? -18.194 17.845 1.474 1.00 39.16 117 HIS A N 1
ATOM 888 C CA . HIS A 1 117 ? -17.592 18.765 0.508 1.00 39.16 117 HIS A CA 1
ATOM 889 C C . HIS A 1 117 ? -16.550 17.998 -0.311 1.00 39.16 117 HIS A C 1
ATOM 891 O O . HIS A 1 117 ? -15.560 17.484 0.199 1.00 39.16 117 HIS A O 1
ATOM 897 N N . SER A 1 118 ? -16.823 17.919 -1.609 1.00 42.31 118 SER A N 1
ATOM 898 C CA . SER A 1 118 ? -15.927 17.522 -2.692 1.00 42.31 118 SER A CA 1
ATOM 899 C C . SER A 1 118 ? -14.428 17.687 -2.385 1.00 42.31 118 SER A C 1
ATOM 901 O O . SER A 1 118 ? -13.883 18.788 -2.492 1.00 42.31 118 SER A O 1
ATOM 903 N N . MET A 1 119 ? -13.734 16.565 -2.174 1.00 42.31 119 MET A N 1
ATOM 904 C CA . MET A 1 119 ? -12.271 16.429 -2.311 1.00 42.31 119 MET A CA 1
ATOM 905 C C . MET A 1 119 ? -11.793 16.569 -3.774 1.00 42.31 119 MET A C 1
ATOM 907 O O . MET A 1 119 ? -10.736 16.076 -4.144 1.00 42.31 119 MET A O 1
ATOM 911 N N . ASP A 1 120 ? -12.560 17.272 -4.608 1.00 39.09 120 ASP A N 1
ATOM 912 C CA . ASP A 1 120 ? -12.212 17.629 -5.987 1.00 39.09 120 ASP A CA 1
ATOM 913 C C . ASP A 1 120 ? -11.618 19.052 -6.078 1.00 39.09 120 ASP A C 1
ATOM 915 O O . ASP A 1 120 ? -11.204 19.483 -7.148 1.00 39.09 120 ASP A O 1
ATOM 919 N N . GLN A 1 121 ? -11.574 19.813 -4.971 1.00 39.25 121 GLN A N 1
ATOM 920 C CA . GLN A 1 121 ? -11.179 21.235 -4.980 1.00 39.25 121 GLN A CA 1
ATOM 921 C C . GLN A 1 121 ? -9.889 21.587 -4.219 1.00 39.25 121 GLN A C 1
ATOM 923 O O . GLN A 1 121 ? -9.502 22.752 -4.225 1.00 39.25 121 GLN A O 1
ATOM 928 N N . SER A 1 122 ? -9.184 20.625 -3.610 1.00 39.75 122 SER A N 1
ATOM 929 C CA . SER A 1 122 ? -7.939 20.911 -2.863 1.00 39.75 122 SER A CA 1
ATOM 930 C C . SER A 1 122 ? -6.649 20.456 -3.551 1.00 39.75 122 SER A C 1
ATOM 932 O O . SER A 1 122 ? -5.571 20.846 -3.107 1.00 39.75 122 SER A O 1
ATOM 934 N N . PHE A 1 123 ? -6.715 19.676 -4.629 1.00 44.00 123 PHE A N 1
ATOM 935 C CA . PHE A 1 123 ? -5.529 19.348 -5.421 1.00 44.00 123 PHE A CA 1
ATOM 936 C C . PHE A 1 123 ? -5.365 20.427 -6.487 1.00 44.00 123 PHE A C 1
ATOM 938 O O . PHE A 1 123 ? -5.788 20.289 -7.635 1.00 44.00 123 PHE A O 1
ATOM 945 N N . GLY A 1 124 ? -4.857 21.580 -6.043 1.00 34.31 124 GLY A N 1
ATOM 946 C CA . GLY A 1 124 ? -4.476 22.667 -6.930 1.00 34.31 124 GLY A CA 1
ATOM 947 C C . GLY A 1 124 ? -3.557 22.142 -8.029 1.00 34.31 124 GLY A C 1
ATOM 948 O O . GLY A 1 124 ? -2.708 21.293 -7.780 1.00 34.31 124 GLY A O 1
ATOM 949 N N . LYS A 1 125 ? -3.746 22.658 -9.246 1.00 35.03 125 LYS A N 1
ATOM 950 C CA . LYS A 1 125 ? -2.799 22.523 -10.355 1.00 35.03 125 LYS A CA 1
ATOM 951 C C . LYS A 1 125 ? -1.426 23.028 -9.898 1.00 35.03 125 LYS A C 1
ATOM 953 O O . LYS A 1 125 ? -1.156 24.221 -10.009 1.00 35.03 125 LYS A O 1
ATOM 958 N N . TYR A 1 126 ? -0.597 22.138 -9.379 1.00 35.62 126 TYR A N 1
ATOM 959 C CA . TYR A 1 126 ? 0.826 22.358 -9.201 1.00 35.62 126 TYR A CA 1
ATOM 960 C C . TYR A 1 126 ? 1.544 21.420 -10.161 1.00 35.62 126 TYR A C 1
ATOM 962 O O . TYR A 1 126 ? 1.217 20.245 -10.279 1.00 35.62 126 TYR A O 1
ATOM 970 N N . ASP A 1 127 ? 2.453 22.011 -10.920 1.00 41.31 127 ASP A N 1
ATOM 971 C CA . ASP A 1 127 ? 3.154 21.450 -12.076 1.00 41.31 127 ASP A CA 1
ATOM 972 C C . ASP A 1 127 ? 4.255 20.448 -11.671 1.00 41.31 127 ASP A C 1
ATOM 974 O O . ASP A 1 127 ? 5.063 20.050 -12.502 1.00 41.31 127 ASP A O 1
ATOM 978 N N . ASP A 1 128 ? 4.300 20.042 -10.395 1.00 54.12 128 ASP A N 1
ATOM 979 C CA . ASP A 1 128 ? 5.373 19.226 -9.828 1.00 54.12 128 ASP A CA 1
ATOM 980 C C . ASP A 1 128 ? 4.812 17.948 -9.182 1.00 54.12 128 ASP A C 1
ATOM 982 O O . ASP A 1 128 ? 4.547 17.868 -7.982 1.00 54.12 128 ASP A O 1
ATOM 986 N N . GLN A 1 129 ? 4.587 16.930 -10.019 1.00 63.44 129 GLN A N 1
ATOM 987 C CA . GLN A 1 129 ? 4.070 15.615 -9.603 1.00 63.44 129 GLN A CA 1
ATOM 988 C C . GLN A 1 129 ? 5.004 14.904 -8.605 1.00 63.44 129 GLN A C 1
ATOM 990 O O . GLN A 1 129 ? 4.588 13.969 -7.926 1.00 63.44 129 GLN A O 1
ATOM 995 N N . VAL A 1 130 ? 6.263 15.343 -8.503 1.00 61.59 130 VAL A N 1
ATOM 996 C CA . VAL A 1 130 ? 7.284 14.744 -7.639 1.00 61.59 130 VAL A CA 1
ATOM 997 C C . VAL A 1 130 ? 7.138 15.177 -6.183 1.00 61.59 130 VAL A C 1
ATOM 999 O O . VAL A 1 130 ? 7.157 14.321 -5.297 1.00 61.59 130 VAL A O 1
ATOM 1002 N N . GLU A 1 131 ? 6.946 16.473 -5.922 1.00 67.06 131 GLU A N 1
ATOM 1003 C CA . GLU A 1 131 ? 6.675 16.964 -4.563 1.00 67.06 131 GLU A CA 1
ATOM 1004 C C . GLU A 1 131 ? 5.333 16.422 -4.033 1.00 67.06 131 GLU A C 1
ATOM 1006 O O . GLU A 1 131 ? 5.190 16.177 -2.834 1.00 67.06 131 GLU A O 1
ATOM 1011 N N . GLU A 1 132 ? 4.379 16.131 -4.931 1.00 84.50 132 GLU A N 1
ATOM 1012 C CA . GLU A 1 132 ? 3.111 15.471 -4.590 1.00 84.50 132 GLU A CA 1
ATOM 1013 C C . GLU A 1 132 ? 3.336 14.051 -4.028 1.00 84.50 132 GLU A C 1
ATOM 1015 O O . GLU A 1 132 ? 2.642 13.658 -3.095 1.00 84.50 132 GLU A O 1
ATOM 1020 N N . ILE A 1 133 ? 4.315 13.277 -4.521 1.00 91.50 133 ILE A N 1
ATOM 1021 C CA . ILE A 1 133 ? 4.545 11.893 -4.057 1.00 91.50 133 ILE A CA 1
ATOM 1022 C C . ILE A 1 133 ? 5.065 11.852 -2.613 1.00 91.50 133 ILE A C 1
ATOM 1024 O O . ILE A 1 133 ? 4.573 11.055 -1.805 1.00 91.50 133 ILE A O 1
ATOM 1028 N N . ASP A 1 134 ? 6.041 12.700 -2.281 1.00 91.25 134 ASP A N 1
ATOM 1029 C CA . ASP A 1 134 ? 6.624 12.752 -0.935 1.00 91.25 134 ASP A CA 1
ATOM 1030 C C . ASP A 1 134 ? 5.576 13.261 0.088 1.00 91.25 134 ASP A C 1
ATOM 1032 O O . ASP A 1 134 ? 5.437 12.680 1.172 1.00 91.25 134 ASP A O 1
ATOM 1036 N N . ASP A 1 135 ? 4.752 14.256 -0.284 1.00 91.88 135 ASP A N 1
ATOM 1037 C CA . ASP A 1 135 ? 3.608 14.718 0.526 1.00 91.88 135 ASP A CA 1
ATOM 1038 C C . ASP A 1 135 ? 2.559 13.614 0.727 1.00 91.88 135 ASP A C 1
ATOM 1040 O O . ASP A 1 135 ? 2.141 13.350 1.858 1.00 91.88 135 ASP A O 1
ATOM 1044 N N . LEU A 1 136 ? 2.169 12.906 -0.341 1.00 92.56 136 LEU A N 1
ATOM 1045 C CA . LEU A 1 136 ? 1.220 11.792 -0.257 1.00 92.56 136 LEU A CA 1
ATOM 1046 C C . LEU A 1 136 ? 1.716 10.709 0.710 1.00 92.56 136 LEU A C 1
ATOM 1048 O O . LEU A 1 136 ? 0.942 10.233 1.545 1.00 92.56 136 LEU A O 1
ATOM 1052 N N . CYS A 1 137 ? 3.003 10.357 0.652 1.00 93.75 137 CYS A N 1
ATOM 1053 C CA . CYS A 1 137 ? 3.619 9.392 1.563 1.00 93.75 137 CYS A CA 1
ATOM 1054 C C . CYS A 1 137 ? 3.563 9.863 3.025 1.00 93.75 137 CYS A C 1
ATOM 1056 O O . CYS A 1 137 ? 3.153 9.099 3.904 1.00 93.75 137 CYS A O 1
ATOM 1058 N N . GLY A 1 138 ? 3.901 11.128 3.296 1.00 93.00 138 GLY A N 1
ATOM 1059 C CA . GLY A 1 138 ? 3.803 11.712 4.638 1.00 93.00 138 GLY A CA 1
ATOM 1060 C C . GLY A 1 138 ? 2.363 11.754 5.170 1.00 93.00 138 GLY A C 1
ATOM 1061 O O . GLY A 1 138 ? 2.101 11.446 6.340 1.00 93.00 138 GLY A O 1
ATOM 1062 N N . ARG A 1 139 ? 1.399 12.065 4.299 1.00 91.69 139 ARG A N 1
ATOM 1063 C CA . ARG A 1 139 ? -0.030 12.099 4.634 1.00 91.69 139 ARG A CA 1
ATOM 1064 C C . ARG A 1 139 ? -0.606 10.716 4.906 1.00 91.69 139 ARG A C 1
ATOM 1066 O O . ARG A 1 139 ? -1.416 10.591 5.817 1.00 91.69 139 ARG A O 1
ATOM 1073 N N . ILE A 1 140 ? -0.157 9.663 4.219 1.00 93.69 140 ILE A N 1
ATOM 1074 C CA . ILE A 1 140 ? -0.580 8.280 4.522 1.00 93.69 140 ILE A CA 1
ATOM 1075 C C . ILE A 1 140 ? -0.287 7.912 5.981 1.00 93.69 140 ILE A C 1
ATOM 1077 O O . ILE A 1 140 ? -1.059 7.178 6.596 1.00 93.69 140 ILE A O 1
ATOM 1081 N N . LEU A 1 141 ? 0.801 8.423 6.558 1.00 92.25 141 LEU A N 1
ATOM 1082 C CA . LEU A 1 141 ? 1.204 8.096 7.928 1.00 92.25 141 LEU A CA 1
ATOM 1083 C C . LEU A 1 141 ? 0.529 8.963 9.001 1.00 92.25 141 LEU A C 1
ATOM 1085 O O . LEU A 1 141 ? 0.583 8.612 10.180 1.00 92.25 141 LEU A O 1
ATOM 1089 N N . SER A 1 142 ? -0.099 10.077 8.617 1.00 88.50 142 SER A N 1
ATOM 1090 C CA . SER A 1 142 ? -0.663 11.067 9.545 1.00 88.50 142 SER A CA 1
ATOM 1091 C C . SER A 1 142 ? -2.185 11.231 9.429 1.00 88.50 142 SER A C 1
ATOM 1093 O O . SER A 1 142 ? -2.855 11.431 10.442 1.00 88.50 142 SER A O 1
ATOM 1095 N N . ASP A 1 143 ? -2.752 11.083 8.230 1.00 88.81 143 ASP A N 1
ATOM 1096 C CA . ASP A 1 143 ? -4.179 11.232 7.938 1.00 88.81 143 ASP A CA 1
ATOM 1097 C C . ASP A 1 143 ? -4.877 9.866 7.833 1.00 88.81 143 ASP A C 1
ATOM 1099 O O . ASP A 1 143 ? -5.129 9.331 6.751 1.00 88.81 143 ASP A O 1
ATOM 1103 N N . PHE A 1 144 ? -5.227 9.296 8.989 1.00 88.38 144 PHE A N 1
ATOM 1104 C CA . PHE A 1 144 ? -5.963 8.027 9.066 1.00 88.38 144 PHE A CA 1
ATOM 1105 C C . PHE A 1 144 ? -7.371 8.106 8.458 1.00 88.38 144 PHE A C 1
ATOM 1107 O O . PHE A 1 144 ? -7.910 7.089 8.030 1.00 88.38 144 PHE A O 1
ATOM 1114 N N . GLN A 1 145 ? -7.983 9.293 8.409 1.00 85.19 145 GLN A N 1
ATOM 1115 C CA . GLN A 1 145 ? -9.341 9.458 7.893 1.00 85.19 145 GLN A CA 1
ATOM 1116 C C . GLN A 1 145 ? -9.390 9.225 6.378 1.00 85.19 145 GLN A C 1
ATOM 1118 O O . GLN A 1 145 ? -10.313 8.570 5.887 1.00 85.19 145 GLN A O 1
ATOM 1123 N N . HIS A 1 146 ? -8.388 9.728 5.653 1.00 87.38 146 HIS A N 1
ATOM 1124 C CA . HIS A 1 146 ? -8.295 9.620 4.195 1.00 87.38 146 HIS A CA 1
ATOM 1125 C C . HIS A 1 146 ? -7.245 8.604 3.720 1.00 87.38 146 HIS A C 1
ATOM 1127 O O . HIS A 1 146 ? -7.028 8.473 2.517 1.00 87.38 146 HIS A O 1
ATOM 1133 N N . GLN A 1 147 ? -6.627 7.848 4.632 1.00 91.44 147 GLN A N 1
ATOM 1134 C CA . GLN A 1 147 ? -5.500 6.949 4.354 1.00 91.44 147 GLN A CA 1
ATOM 1135 C C . GLN A 1 147 ? -5.735 6.007 3.164 1.00 91.44 147 GLN A C 1
ATOM 1137 O O . GLN A 1 147 ? -4.869 5.872 2.305 1.00 91.44 147 GLN A O 1
ATOM 1142 N N . GLU A 1 148 ? -6.914 5.387 3.061 1.00 92.31 148 GLU A N 1
ATOM 1143 C CA . GLU A 1 148 ? -7.236 4.513 1.924 1.00 92.31 148 GLU A CA 1
ATOM 1144 C C . GLU A 1 148 ? -7.271 5.258 0.585 1.00 92.31 148 GLU A C 1
ATOM 1146 O O . GLU A 1 148 ? -6.780 4.730 -0.405 1.00 92.31 148 GLU A O 1
ATOM 1151 N N . GLN A 1 149 ? -7.802 6.482 0.555 1.00 91.25 149 GLN A N 1
ATOM 1152 C CA . GLN A 1 149 ? -7.864 7.293 -0.665 1.00 91.25 149 GLN A CA 1
ATOM 1153 C C . GLN A 1 149 ? -6.471 7.763 -1.089 1.00 91.25 149 GLN A C 1
ATOM 1155 O O . GLN A 1 149 ? -6.177 7.814 -2.279 1.00 91.25 149 GLN A O 1
ATOM 1160 N N . LEU A 1 150 ? -5.604 8.071 -0.122 1.00 93.88 150 LEU A N 1
ATOM 1161 C CA . LEU A 1 150 ? -4.209 8.426 -0.376 1.00 93.88 150 LEU A CA 1
ATOM 1162 C C . LEU A 1 150 ? -3.421 7.230 -0.932 1.00 93.88 150 LEU A C 1
ATOM 1164 O O . LEU A 1 150 ? -2.685 7.383 -1.903 1.00 93.88 150 LEU A O 1
ATOM 1168 N N . VAL A 1 151 ? -3.627 6.027 -0.383 1.00 96.00 151 VAL A N 1
ATOM 1169 C CA . VAL A 1 151 ? -3.045 4.790 -0.935 1.00 96.00 151 VAL A CA 1
ATOM 1170 C C . VAL A 1 151 ? -3.545 4.529 -2.358 1.00 96.00 151 VAL A C 1
ATOM 1172 O O . VAL A 1 151 ? -2.739 4.254 -3.245 1.00 96.00 151 VAL A O 1
ATOM 1175 N N . ASP A 1 152 ? -4.852 4.662 -2.598 1.00 95.00 152 ASP A N 1
ATOM 1176 C CA . ASP A 1 152 ? -5.435 4.503 -3.936 1.00 95.00 152 ASP A CA 1
ATOM 1177 C C . ASP A 1 152 ? -4.889 5.547 -4.920 1.00 95.00 152 ASP A C 1
ATOM 1179 O O . ASP A 1 152 ? -4.669 5.245 -6.092 1.00 95.00 152 ASP A O 1
ATOM 1183 N N . ARG A 1 153 ? -4.613 6.768 -4.447 1.00 93.88 153 ARG A N 1
ATOM 1184 C CA . ARG A 1 153 ? -3.991 7.826 -5.246 1.00 93.88 153 ARG A CA 1
ATOM 1185 C C . ARG A 1 153 ? -2.564 7.467 -5.649 1.00 93.88 153 ARG A C 1
ATOM 1187 O O . ARG A 1 153 ? -2.246 7.638 -6.819 1.00 93.88 153 ARG A O 1
ATOM 1194 N N . ILE A 1 154 ? -1.740 6.940 -4.740 1.00 95.06 154 ILE A N 1
ATOM 1195 C CA . ILE A 1 154 ? -0.384 6.470 -5.079 1.00 95.06 154 ILE A CA 1
ATOM 1196 C C . ILE A 1 154 ? -0.435 5.346 -6.118 1.00 95.06 154 ILE A C 1
ATOM 1198 O O . ILE A 1 154 ? 0.312 5.372 -7.095 1.00 95.06 154 ILE A O 1
ATOM 1202 N N . ILE A 1 155 ? -1.335 4.374 -5.938 1.00 96.25 155 ILE A N 1
ATOM 1203 C CA . ILE A 1 155 ? -1.517 3.284 -6.906 1.00 96.25 155 ILE A CA 1
ATOM 1204 C C . ILE A 1 155 ? -1.913 3.854 -8.271 1.00 96.25 155 ILE A C 1
ATOM 1206 O O . ILE A 1 155 ? -1.329 3.479 -9.282 1.00 96.25 155 ILE A O 1
ATOM 1210 N N . LYS A 1 156 ? -2.828 4.826 -8.298 1.00 94.50 156 LYS A N 1
ATOM 1211 C CA . LYS A 1 156 ? -3.231 5.498 -9.534 1.00 94.50 156 LYS A CA 1
ATOM 1212 C C . LYS A 1 156 ? -2.086 6.273 -10.193 1.00 94.50 156 LYS A C 1
ATOM 1214 O O . LYS A 1 156 ? -1.977 6.240 -11.409 1.00 94.50 156 LYS A O 1
ATOM 1219 N N . VAL A 1 157 ? -1.228 6.945 -9.421 1.00 94.50 157 VAL A N 1
ATOM 1220 C CA . VAL A 1 157 ? -0.020 7.604 -9.959 1.00 94.50 157 VAL A CA 1
ATOM 1221 C C . VAL A 1 157 ? 0.889 6.575 -10.636 1.00 94.50 157 VAL A C 1
ATOM 1223 O O . VAL A 1 157 ? 1.371 6.829 -11.735 1.00 94.50 157 VAL A O 1
ATOM 1226 N N . CYS A 1 158 ? 1.064 5.397 -10.030 1.00 96.12 158 CYS A N 1
ATOM 1227 C CA . CYS A 1 158 ? 1.818 4.293 -10.627 1.00 96.12 158 CYS A CA 1
ATOM 1228 C C . CYS A 1 158 ? 1.191 3.807 -11.947 1.00 96.12 158 CYS A C 1
ATOM 1230 O O . CYS A 1 158 ? 1.888 3.681 -12.950 1.00 96.12 158 CYS A O 1
ATOM 1232 N N . GLU A 1 159 ? -0.126 3.583 -11.969 1.00 95.50 159 GLU A N 1
ATOM 1233 C CA . GLU A 1 159 ? -0.862 3.168 -13.173 1.00 95.50 159 GLU A CA 1
ATOM 1234 C C . GLU A 1 159 ? -0.795 4.224 -14.290 1.00 95.50 159 GLU A C 1
ATOM 1236 O O . GLU A 1 159 ? -0.513 3.895 -15.441 1.00 95.50 159 GLU A O 1
ATOM 1241 N N . ASP A 1 160 ? -1.010 5.500 -13.958 1.00 93.69 160 ASP A N 1
ATOM 1242 C CA . ASP A 1 160 ? -0.978 6.607 -14.917 1.00 93.69 160 ASP A CA 1
ATOM 1243 C C . ASP A 1 160 ? 0.433 6.808 -15.501 1.00 93.69 160 ASP A C 1
ATOM 1245 O O . ASP A 1 160 ? 0.563 7.145 -16.682 1.00 93.69 160 ASP A O 1
ATOM 1249 N N . ALA A 1 161 ? 1.481 6.623 -14.692 1.00 93.25 161 ALA A N 1
ATOM 1250 C CA . ALA A 1 161 ? 2.871 6.733 -15.127 1.00 93.25 161 ALA A CA 1
ATOM 1251 C C . ALA A 1 161 ? 3.295 5.532 -15.989 1.00 93.25 161 ALA A C 1
ATOM 1253 O O . ALA A 1 161 ? 3.919 5.724 -17.031 1.00 93.25 161 ALA A O 1
ATOM 1254 N N . GLU A 1 162 ? 2.877 4.312 -15.635 1.00 94.06 162 GLU A N 1
ATOM 1255 C CA . GLU A 1 162 ? 3.067 3.122 -16.476 1.00 94.06 162 GLU A CA 1
ATOM 1256 C C . GLU A 1 162 ? 2.410 3.285 -17.844 1.00 94.06 162 GLU A C 1
ATOM 1258 O O . GLU A 1 162 ? 3.067 3.100 -18.868 1.00 94.06 162 GLU A O 1
ATOM 1263 N N . SER A 1 163 ? 1.150 3.716 -17.883 1.00 93.06 163 SER A N 1
ATOM 1264 C CA . SER A 1 163 ? 0.405 3.862 -19.137 1.00 93.06 163 SER A CA 1
ATOM 1265 C C . SER A 1 163 ? 0.987 4.933 -20.067 1.00 93.06 163 SER A C 1
ATOM 1267 O O . SER A 1 163 ? 0.748 4.901 -21.274 1.00 93.06 163 SER A O 1
ATOM 1269 N N . LYS A 1 164 ? 1.750 5.887 -19.520 1.00 92.50 164 LYS A N 1
ATOM 1270 C CA . LYS A 1 164 ? 2.475 6.919 -20.277 1.00 92.50 164 LYS A CA 1
ATOM 1271 C C . LYS A 1 164 ? 3.932 6.551 -20.568 1.00 92.50 164 LYS A C 1
ATOM 1273 O O . LYS A 1 164 ? 4.599 7.323 -21.249 1.00 92.50 164 LYS A O 1
ATOM 1278 N N . ASN A 1 165 ? 4.416 5.412 -20.064 1.00 91.06 165 ASN A N 1
ATOM 1279 C CA . ASN A 1 165 ? 5.832 5.039 -20.053 1.00 91.06 165 ASN A CA 1
ATOM 1280 C C . ASN A 1 165 ? 6.725 6.143 -19.435 1.00 91.06 165 ASN A C 1
ATOM 1282 O O . ASN A 1 165 ? 7.816 6.428 -19.923 1.00 91.06 165 ASN A O 1
ATOM 1286 N N . ASP A 1 166 ? 6.238 6.795 -18.373 1.00 91.94 166 ASP A N 1
ATOM 1287 C CA . ASP A 1 166 ? 6.932 7.880 -17.675 1.00 91.94 166 ASP A CA 1
ATOM 1288 C C . ASP A 1 166 ? 7.942 7.305 -16.669 1.00 91.94 166 ASP A C 1
ATOM 1290 O O . ASP A 1 166 ? 7.652 7.089 -15.487 1.00 91.94 166 ASP A O 1
ATOM 1294 N N . VAL A 1 167 ? 9.143 7.012 -17.175 1.00 93.44 167 VAL A N 1
ATOM 1295 C CA . VAL A 1 167 ? 10.232 6.396 -16.401 1.00 93.44 167 VAL A CA 1
ATOM 1296 C C . VAL A 1 167 ? 10.653 7.273 -15.220 1.00 93.44 167 VAL A C 1
ATOM 1298 O O . VAL A 1 167 ? 10.999 6.760 -14.153 1.00 93.44 167 VAL A O 1
ATOM 1301 N N . PHE A 1 168 ? 10.600 8.597 -15.379 1.00 92.25 168 PHE A N 1
ATOM 1302 C CA . PHE A 1 168 ? 11.009 9.536 -14.341 1.00 92.25 168 PHE A CA 1
ATOM 1303 C C . PHE A 1 168 ? 10.051 9.489 -13.146 1.00 92.25 168 PHE A C 1
ATOM 1305 O O . PHE A 1 168 ? 10.491 9.280 -12.013 1.00 92.25 168 PHE A O 1
ATOM 1312 N N . VAL A 1 169 ? 8.740 9.594 -13.385 1.00 93.94 169 VAL A N 1
ATOM 1313 C CA . VAL A 1 169 ? 7.741 9.529 -12.307 1.00 93.94 169 VAL A CA 1
ATOM 1314 C C . VAL A 1 169 ? 7.740 8.154 -11.636 1.00 93.94 169 VAL A C 1
ATOM 1316 O O . VAL A 1 169 ? 7.708 8.077 -10.407 1.00 93.94 169 VAL A O 1
ATOM 1319 N N . LEU A 1 170 ? 7.834 7.065 -12.410 1.00 95.31 170 LEU A N 1
ATOM 1320 C CA . LEU A 1 170 ? 7.888 5.708 -11.854 1.00 95.31 170 LEU A CA 1
ATOM 1321 C C . LEU A 1 170 ? 9.123 5.472 -10.988 1.00 95.31 170 LEU A C 1
ATOM 1323 O O . LEU A 1 170 ? 8.998 4.934 -9.889 1.00 95.31 170 LEU A O 1
ATOM 1327 N N . SER A 1 171 ? 10.306 5.868 -11.458 1.00 95.62 171 SER A N 1
ATOM 1328 C CA . SER A 1 171 ? 11.547 5.681 -10.703 1.00 95.62 171 SER A CA 1
ATOM 1329 C C . SER A 1 171 ? 11.557 6.515 -9.426 1.00 95.62 171 SER A C 1
ATOM 1331 O O . SER A 1 171 ? 11.872 5.982 -8.363 1.00 95.62 171 SER A O 1
ATOM 1333 N N . LYS A 1 172 ? 11.114 7.777 -9.479 1.00 95.25 172 LYS A N 1
ATOM 1334 C CA . LYS A 1 172 ? 10.991 8.624 -8.287 1.00 95.25 172 LYS A CA 1
ATOM 1335 C C . LYS A 1 172 ? 9.965 8.075 -7.297 1.00 95.25 172 LYS A C 1
ATOM 1337 O O . LYS A 1 172 ? 10.268 8.003 -6.108 1.00 95.25 172 LYS A O 1
ATOM 1342 N N . LEU A 1 173 ? 8.798 7.626 -7.766 1.00 96.44 173 LEU A N 1
ATOM 1343 C CA . LEU A 1 173 ? 7.821 6.947 -6.914 1.00 96.44 173 LEU A CA 1
ATOM 1344 C C . LEU A 1 173 ? 8.442 5.722 -6.240 1.00 96.44 173 LEU A C 1
ATOM 1346 O O . LEU A 1 173 ? 8.317 5.552 -5.028 1.00 96.44 173 LEU A O 1
ATOM 1350 N N . CYS A 1 174 ? 9.129 4.881 -7.014 1.00 97.25 174 CYS A N 1
ATOM 1351 C CA . CYS A 1 174 ? 9.715 3.659 -6.488 1.00 97.25 174 CYS A CA 1
ATOM 1352 C C . CYS A 1 174 ? 10.818 3.939 -5.463 1.00 97.25 174 CYS A C 1
ATOM 1354 O O . CYS A 1 174 ? 10.853 3.282 -4.424 1.00 97.25 174 CYS A O 1
ATOM 1356 N N . GLN A 1 175 ? 11.654 4.947 -5.716 1.00 96.06 175 GLN A N 1
ATOM 1357 C CA . GLN A 1 175 ? 12.688 5.400 -4.792 1.00 96.06 175 GLN A CA 1
ATOM 1358 C C . GLN A 1 175 ? 12.077 5.923 -3.487 1.00 96.06 175 GLN A C 1
ATOM 1360 O O . GLN A 1 175 ? 12.454 5.465 -2.413 1.00 96.06 175 GLN A O 1
ATOM 1365 N N . THR A 1 176 ? 11.076 6.809 -3.565 1.00 95.88 176 THR A N 1
ATOM 1366 C CA . THR A 1 176 ? 10.395 7.329 -2.370 1.00 95.88 176 THR A CA 1
ATOM 1367 C C . THR A 1 176 ? 9.762 6.199 -1.551 1.00 95.88 176 THR A C 1
ATOM 1369 O O . THR A 1 176 ? 9.812 6.233 -0.320 1.00 95.88 176 THR A O 1
ATOM 1372 N N . LEU A 1 177 ? 9.171 5.188 -2.194 1.00 96.56 177 LEU A N 1
ATOM 1373 C CA . LEU A 1 177 ? 8.589 4.046 -1.487 1.00 96.56 177 LEU A CA 1
ATOM 1374 C C . LEU A 1 177 ? 9.648 3.141 -0.839 1.00 96.56 177 LEU A C 1
ATOM 1376 O O . LEU A 1 177 ? 9.420 2.666 0.275 1.00 96.56 177 LEU A O 1
ATOM 1380 N N . ASP A 1 178 ? 10.789 2.914 -1.496 1.00 94.31 178 ASP A N 1
ATOM 1381 C CA . ASP A 1 178 ? 11.907 2.147 -0.925 1.00 94.31 178 ASP A CA 1
ATOM 1382 C C . ASP A 1 178 ? 12.527 2.879 0.281 1.00 94.31 178 ASP A C 1
ATOM 1384 O O . ASP A 1 178 ? 12.774 2.261 1.320 1.00 94.31 178 ASP A O 1
ATOM 1388 N N . ASP A 1 179 ? 12.640 4.211 0.202 1.00 94.69 179 ASP A N 1
ATOM 1389 C CA . ASP A 1 179 ? 13.094 5.078 1.300 1.00 94.69 179 ASP A CA 1
ATOM 1390 C C . ASP A 1 179 ? 12.089 5.136 2.470 1.00 94.69 179 ASP A C 1
ATOM 1392 O O . ASP A 1 179 ? 12.466 5.390 3.618 1.00 94.69 179 ASP A O 1
ATOM 1396 N N . ASN A 1 180 ? 10.805 4.854 2.212 1.00 94.38 180 ASN A N 1
ATOM 1397 C CA . ASN A 1 180 ? 9.719 4.884 3.195 1.00 94.38 180 ASN A CA 1
ATOM 1398 C C . ASN A 1 180 ? 9.033 3.510 3.351 1.00 94.38 180 ASN A C 1
ATOM 1400 O O . ASN A 1 180 ? 7.832 3.370 3.088 1.00 94.38 180 ASN A O 1
ATOM 1404 N N . PRO A 1 181 ? 9.723 2.485 3.886 1.00 93.94 181 PRO A N 1
ATOM 1405 C CA . PRO A 1 181 ? 9.197 1.119 3.958 1.00 93.94 181 PRO A CA 1
ATOM 1406 C C . PRO A 1 181 ? 7.927 0.979 4.815 1.00 93.94 181 PRO A C 1
ATOM 1408 O O . PRO A 1 181 ? 7.156 0.038 4.639 1.00 93.94 181 PRO A O 1
ATOM 1411 N N . LEU A 1 182 ? 7.686 1.914 5.739 1.00 95.00 182 LEU A N 1
ATOM 1412 C CA . LEU A 1 182 ? 6.457 1.959 6.531 1.00 95.00 182 LEU A CA 1
ATOM 1413 C C . LEU A 1 182 ? 5.228 2.312 5.678 1.00 95.00 182 LEU A C 1
ATOM 1415 O O . LEU A 1 182 ? 4.144 1.784 5.923 1.00 95.00 182 LEU A O 1
ATOM 1419 N N . VAL A 1 183 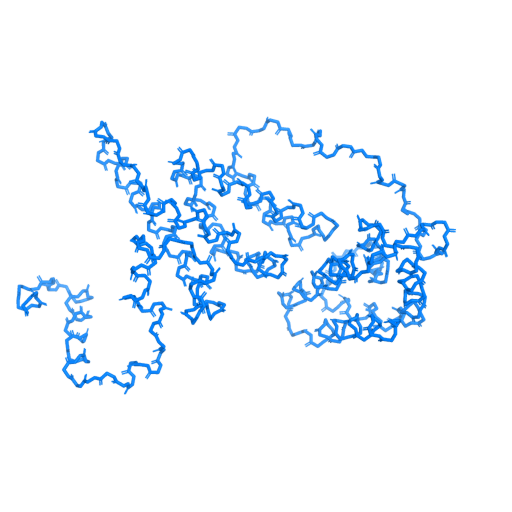? 5.388 3.173 4.668 1.00 96.06 183 VAL A N 1
ATOM 1420 C CA . VAL A 1 183 ? 4.313 3.504 3.722 1.00 96.06 183 VAL A CA 1
ATOM 1421 C C . VAL A 1 183 ? 3.942 2.260 2.926 1.00 96.06 183 VAL A C 1
ATOM 1423 O O . VAL A 1 183 ? 2.759 1.937 2.838 1.00 96.06 183 VAL A O 1
ATOM 1426 N N . LEU A 1 184 ? 4.932 1.497 2.447 1.00 96.19 184 LEU A N 1
ATOM 1427 C CA . LEU A 1 184 ? 4.695 0.208 1.789 1.00 96.19 184 LEU A CA 1
ATOM 1428 C C . LEU A 1 184 ? 3.928 -0.766 2.692 1.00 96.19 184 LEU A C 1
ATOM 1430 O O . LEU A 1 184 ? 2.957 -1.373 2.234 1.00 96.19 184 LEU A O 1
ATOM 1434 N N . ASP A 1 185 ? 4.304 -0.869 3.972 1.00 96.31 185 ASP A N 1
ATOM 1435 C CA . ASP A 1 185 ? 3.624 -1.742 4.936 1.00 96.31 185 ASP A CA 1
ATOM 1436 C C . ASP A 1 185 ? 2.150 -1.349 5.117 1.00 96.31 185 ASP A C 1
ATOM 1438 O O . ASP A 1 185 ? 1.271 -2.212 5.109 1.00 96.31 185 ASP A O 1
ATOM 1442 N N . VAL A 1 186 ? 1.855 -0.048 5.220 1.00 96.25 186 VAL A N 1
ATOM 1443 C CA . VAL A 1 186 ? 0.477 0.466 5.299 1.00 96.25 186 VAL A CA 1
ATOM 1444 C C . VAL A 1 186 ? -0.282 0.233 3.990 1.00 96.25 186 VAL A C 1
ATOM 1446 O O . VAL A 1 186 ? -1.427 -0.221 4.015 1.00 96.25 186 VAL A O 1
ATOM 1449 N N . MET A 1 187 ? 0.343 0.474 2.836 1.00 96.88 187 MET A N 1
ATOM 1450 C CA . MET A 1 187 ? -0.264 0.202 1.532 1.00 96.88 187 MET A CA 1
ATOM 1451 C C . MET A 1 187 ? -0.659 -1.274 1.404 1.00 96.88 187 MET A C 1
ATOM 1453 O O . MET A 1 187 ? -1.790 -1.569 1.024 1.00 96.88 187 MET A O 1
ATOM 1457 N N . HIS A 1 188 ? 0.232 -2.196 1.779 1.00 95.12 188 HIS A N 1
ATOM 1458 C CA . HIS A 1 188 ? 0.014 -3.645 1.673 1.00 95.12 188 HIS A CA 1
ATOM 1459 C C . HIS A 1 188 ? -0.899 -4.194 2.783 1.00 95.12 188 HIS A C 1
ATOM 1461 O O . HIS A 1 188 ? -1.501 -5.258 2.632 1.00 95.12 188 HIS A O 1
ATOM 1467 N N . LEU A 1 189 ? -1.076 -3.454 3.883 1.00 95.50 189 LEU A N 1
ATOM 1468 C CA . LEU A 1 189 ? -2.139 -3.706 4.857 1.00 95.50 189 LEU A CA 1
ATOM 1469 C C . LEU A 1 189 ? -3.521 -3.389 4.259 1.00 95.50 189 LEU A C 1
ATOM 1471 O O . LEU A 1 189 ? -4.492 -4.130 4.458 1.00 95.50 189 LEU A O 1
ATOM 1475 N N . LEU A 1 190 ? -3.635 -2.277 3.530 1.00 95.31 190 LEU A N 1
ATOM 1476 C CA . LEU A 1 190 ? -4.908 -1.759 3.026 1.00 95.31 190 LEU A CA 1
ATOM 1477 C C . LEU A 1 190 ? -5.324 -2.365 1.682 1.00 95.31 190 LEU A C 1
ATOM 1479 O O . LEU A 1 190 ? -6.521 -2.592 1.468 1.00 95.31 190 LEU A O 1
ATOM 1483 N N . ARG A 1 191 ? -4.366 -2.673 0.810 1.00 95.94 191 ARG A N 1
ATOM 1484 C CA . ARG A 1 191 ? -4.570 -3.189 -0.548 1.00 95.94 191 ARG A CA 1
ATOM 1485 C C . ARG A 1 191 ? -3.751 -4.451 -0.789 1.00 95.94 191 ARG A C 1
ATOM 1487 O O . ARG A 1 191 ? -2.790 -4.736 -0.088 1.00 95.94 191 ARG A O 1
ATOM 1494 N N . SER A 1 192 ? -4.168 -5.234 -1.781 1.00 93.88 192 SER A N 1
ATOM 1495 C CA . SER A 1 192 ? -3.398 -6.403 -2.212 1.00 93.88 192 SER A CA 1
ATOM 1496 C C . SER A 1 192 ? -2.052 -5.954 -2.799 1.00 93.88 192 SER A C 1
ATOM 1498 O O . SER A 1 192 ? -2.049 -4.974 -3.546 1.00 93.88 192 SER A O 1
ATOM 1500 N N . PRO A 1 193 ? -0.945 -6.689 -2.566 1.00 94.62 193 PRO A N 1
ATOM 1501 C CA . PRO A 1 193 ? 0.346 -6.399 -3.195 1.00 94.62 193 PRO A CA 1
ATOM 1502 C C . PRO A 1 193 ? 0.265 -6.291 -4.727 1.00 94.62 193 PRO A C 1
ATOM 1504 O O . PRO A 1 193 ? 0.970 -5.487 -5.330 1.00 94.62 193 PRO A O 1
ATOM 1507 N N . SER A 1 194 ? -0.652 -7.037 -5.363 1.00 96.00 194 SER A N 1
ATOM 1508 C CA . SER A 1 194 ? -0.914 -6.941 -6.807 1.00 96.00 194 SER A CA 1
ATOM 1509 C C . SER A 1 194 ? -1.260 -5.537 -7.281 1.00 96.00 194 SER A C 1
ATOM 1511 O O . SER A 1 194 ? -0.960 -5.208 -8.421 1.00 96.00 194 SER A O 1
ATOM 1513 N N . ALA A 1 195 ? -1.919 -4.724 -6.451 1.00 96.31 195 ALA A N 1
ATOM 1514 C CA . ALA A 1 195 ? -2.375 -3.403 -6.868 1.00 96.31 195 ALA A CA 1
ATOM 1515 C C . ALA A 1 195 ? -1.200 -2.490 -7.250 1.00 96.31 195 ALA A C 1
ATOM 1517 O O . ALA A 1 195 ? -1.323 -1.705 -8.179 1.00 96.31 195 ALA A O 1
ATOM 1518 N N . LEU A 1 196 ? -0.053 -2.644 -6.581 1.00 96.75 196 LEU A N 1
ATOM 1519 C CA . LEU A 1 196 ? 1.173 -1.928 -6.927 1.00 96.75 196 LEU A CA 1
ATOM 1520 C C . LEU A 1 196 ? 2.074 -2.748 -7.861 1.00 96.75 196 LEU A C 1
ATOM 1522 O O . LEU A 1 196 ? 2.660 -2.198 -8.783 1.00 96.75 196 LEU A O 1
ATOM 1526 N N . LEU A 1 197 ? 2.184 -4.064 -7.652 1.00 96.88 197 LEU A N 1
ATOM 1527 C CA . LEU A 1 197 ? 3.110 -4.900 -8.423 1.00 96.88 197 LEU A CA 1
ATOM 1528 C C . LEU A 1 197 ? 2.704 -5.082 -9.889 1.00 96.88 197 LEU A C 1
ATOM 1530 O O . LEU A 1 197 ? 3.582 -5.200 -10.731 1.00 96.88 197 LEU A O 1
ATOM 1534 N N . VAL A 1 198 ? 1.409 -5.105 -10.212 1.00 96.69 198 VAL A N 1
ATOM 1535 C CA . VAL A 1 198 ? 0.939 -5.309 -11.593 1.00 96.69 198 VAL A CA 1
ATOM 1536 C C . VAL A 1 198 ? 1.285 -4.148 -12.534 1.00 96.69 198 VAL A C 1
ATOM 1538 O O . VAL A 1 198 ? 1.787 -4.435 -13.619 1.00 96.69 198 VAL A O 1
ATOM 1541 N N . PRO A 1 199 ? 1.055 -2.863 -12.198 1.00 96.75 199 PRO A N 1
ATOM 1542 C CA . PRO A 1 199 ? 1.525 -1.778 -13.061 1.00 96.75 199 PRO A CA 1
ATOM 1543 C C . PRO A 1 199 ? 3.056 -1.787 -13.190 1.00 96.75 199 PRO A C 1
ATOM 1545 O O . PRO A 1 199 ? 3.574 -1.692 -14.296 1.00 96.75 199 PRO A O 1
ATOM 1548 N N . LEU A 1 200 ? 3.801 -2.035 -12.108 1.00 97.25 200 LEU A N 1
ATOM 1549 C CA . LEU A 1 200 ? 5.265 -2.130 -12.197 1.00 97.25 200 LEU A CA 1
ATOM 1550 C C . LEU A 1 200 ? 5.731 -3.308 -13.076 1.00 97.25 200 LEU A C 1
ATOM 1552 O O . LEU A 1 200 ? 6.660 -3.158 -13.864 1.00 97.25 200 LEU A O 1
ATOM 1556 N N . GLU A 1 201 ? 5.066 -4.465 -12.996 1.00 96.56 201 GLU A N 1
ATOM 1557 C CA . GLU A 1 201 ? 5.309 -5.620 -13.870 1.00 96.56 201 GLU A CA 1
ATOM 1558 C C . GLU A 1 201 ? 5.123 -5.254 -15.344 1.00 96.56 201 GLU A C 1
ATOM 1560 O O . GLU A 1 201 ? 5.990 -5.560 -16.164 1.00 96.56 201 GLU A O 1
ATOM 1565 N N . ARG A 1 202 ? 4.013 -4.588 -15.685 1.00 96.25 202 ARG A N 1
ATOM 1566 C CA . ARG A 1 202 ? 3.727 -4.185 -17.067 1.00 96.25 202 ARG A CA 1
ATOM 1567 C C . ARG A 1 202 ? 4.751 -3.198 -17.595 1.00 96.25 202 ARG A C 1
ATOM 1569 O O . ARG A 1 202 ? 5.201 -3.374 -18.724 1.00 96.25 202 ARG A O 1
ATOM 1576 N N . PHE A 1 203 ? 5.149 -2.220 -16.785 1.00 95.94 203 PHE A N 1
ATOM 1577 C CA . PHE A 1 203 ? 6.201 -1.279 -17.153 1.00 95.94 203 PHE A CA 1
ATOM 1578 C C . PHE A 1 203 ? 7.509 -2.010 -17.472 1.00 95.94 203 PHE A C 1
ATOM 1580 O O . PHE A 1 203 ? 8.070 -1.843 -18.550 1.00 95.94 203 PHE A O 1
ATOM 1587 N N . VAL A 1 204 ? 7.966 -2.887 -16.573 1.00 94.81 204 VAL A N 1
ATOM 1588 C CA . VAL A 1 204 ? 9.223 -3.626 -16.758 1.00 94.81 204 VAL A CA 1
ATOM 1589 C C . VAL A 1 204 ? 9.150 -4.557 -17.979 1.00 94.81 204 VAL A C 1
ATOM 1591 O O . VAL A 1 204 ? 10.129 -4.692 -18.709 1.00 94.81 204 VAL A O 1
ATOM 1594 N N . ASN A 1 205 ? 8.003 -5.191 -18.232 1.00 94.44 205 ASN A N 1
ATOM 1595 C CA . ASN A 1 205 ? 7.830 -6.078 -19.386 1.00 94.44 205 ASN A CA 1
ATOM 1596 C C . ASN A 1 205 ? 7.776 -5.332 -20.726 1.00 94.44 205 ASN A C 1
ATOM 1598 O O . ASN A 1 205 ? 8.103 -5.928 -21.751 1.00 94.44 205 ASN A O 1
ATOM 1602 N N . ASN A 1 206 ? 7.350 -4.066 -20.723 1.00 91.69 206 ASN A N 1
ATOM 1603 C CA . ASN A 1 206 ? 7.052 -3.299 -21.931 1.00 91.69 206 ASN A CA 1
ATOM 1604 C C . ASN A 1 206 ? 7.865 -2.004 -22.048 1.00 91.69 206 ASN A C 1
ATOM 1606 O O . ASN A 1 206 ? 7.440 -1.117 -22.785 1.00 91.69 206 ASN A O 1
ATOM 1610 N N . LEU A 1 207 ? 9.005 -1.877 -21.354 1.00 86.38 207 LEU A N 1
ATOM 1611 C CA . LEU A 1 207 ? 9.850 -0.683 -21.432 1.00 86.38 207 LEU A CA 1
ATOM 1612 C C . LEU A 1 207 ? 10.171 -0.365 -22.900 1.00 86.38 207 LEU A C 1
ATOM 1614 O O . LEU A 1 207 ? 10.882 -1.115 -23.572 1.00 86.38 207 LEU A O 1
ATOM 1618 N N . GLN A 1 208 ? 9.641 0.753 -23.392 1.00 77.69 208 GLN A N 1
ATOM 1619 C CA . GLN A 1 208 ? 9.899 1.231 -24.747 1.00 77.69 208 GLN A CA 1
ATOM 1620 C C . GLN A 1 208 ? 11.096 2.177 -24.710 1.00 77.69 208 GLN A C 1
ATOM 1622 O O . GLN A 1 208 ? 11.089 3.149 -23.956 1.00 77.69 208 GLN A O 1
ATOM 1627 N N . GLN A 1 209 ? 12.116 1.893 -25.517 1.00 75.31 209 GLN A N 1
ATOM 1628 C CA . GLN A 1 209 ? 13.186 2.843 -25.820 1.00 75.31 209 GLN A CA 1
ATOM 1629 C C . GLN A 1 209 ? 12.866 3.497 -27.163 1.00 75.31 209 GLN A C 1
ATOM 1631 O O . GLN A 1 209 ? 12.526 2.779 -28.110 1.00 75.31 209 GLN A O 1
ATOM 1636 N N . ASN A 1 210 ? 12.959 4.825 -27.266 1.00 77.44 210 ASN A N 1
ATOM 1637 C CA . ASN A 1 210 ? 12.805 5.467 -28.567 1.00 77.44 210 ASN A CA 1
ATOM 1638 C C . ASN A 1 210 ? 14.135 5.381 -29.316 1.00 77.44 210 ASN A C 1
ATOM 1640 O O . ASN A 1 210 ? 15.195 5.649 -28.756 1.00 77.44 210 ASN A O 1
ATOM 1644 N N . GLU A 1 211 ? 14.082 5.050 -30.605 1.00 77.38 211 GLU A N 1
ATOM 1645 C CA . GLU A 1 211 ? 15.283 4.986 -31.453 1.00 77.38 211 GLU A CA 1
ATOM 1646 C C . GLU A 1 211 ? 15.974 6.355 -31.607 1.00 77.38 211 GLU A C 1
ATOM 1648 O O . GLU A 1 211 ? 17.157 6.412 -31.938 1.00 77.38 211 GLU A O 1
ATOM 1653 N N . ASP A 1 212 ? 15.239 7.439 -31.336 1.00 85.31 212 ASP A N 1
ATOM 1654 C CA . ASP A 1 212 ? 15.711 8.825 -31.392 1.00 85.31 212 ASP A CA 1
ATOM 1655 C C . ASP A 1 212 ? 16.290 9.336 -30.054 1.00 85.31 212 ASP A C 1
ATOM 1657 O O . ASP A 1 212 ? 16.794 10.461 -30.008 1.00 85.31 212 ASP A O 1
ATOM 1661 N N . ASP A 1 213 ? 16.216 8.551 -28.970 1.00 86.81 213 ASP A N 1
ATOM 1662 C CA . ASP A 1 213 ? 16.744 8.956 -27.662 1.00 86.81 213 ASP A CA 1
ATOM 1663 C C . ASP A 1 213 ? 18.281 9.047 -27.709 1.00 86.81 213 ASP A C 1
ATOM 1665 O O . ASP A 1 213 ? 18.972 8.185 -28.264 1.00 86.81 213 ASP A O 1
ATOM 1669 N N . ASP A 1 214 ? 18.846 10.088 -27.095 1.00 89.81 214 ASP A N 1
ATOM 1670 C CA . ASP A 1 214 ? 20.294 10.184 -26.930 1.00 89.81 214 ASP A CA 1
ATOM 1671 C C . ASP A 1 214 ? 20.816 9.201 -25.863 1.00 89.81 214 ASP A C 1
ATOM 1673 O O . ASP A 1 214 ? 20.070 8.587 -25.095 1.00 89.81 214 ASP A O 1
ATOM 1677 N N . ILE A 1 215 ? 22.140 9.017 -25.832 1.00 88.00 215 ILE A N 1
ATOM 1678 C CA . ILE A 1 215 ? 22.792 8.064 -24.919 1.00 88.00 215 ILE A CA 1
ATOM 1679 C C . ILE A 1 215 ? 22.478 8.400 -23.453 1.00 88.00 215 ILE A C 1
ATOM 1681 O O . ILE A 1 215 ? 22.286 7.489 -22.648 1.00 88.00 215 ILE A O 1
ATOM 1685 N N . ASP A 1 216 ? 22.404 9.685 -23.110 1.00 87.88 216 ASP A N 1
ATOM 1686 C CA . ASP A 1 216 ? 22.144 10.133 -21.742 1.00 87.88 216 ASP A CA 1
ATOM 1687 C C . ASP A 1 216 ? 20.706 9.802 -21.312 1.00 87.88 216 ASP A C 1
ATOM 1689 O O . ASP A 1 216 ? 20.499 9.262 -20.223 1.00 87.88 216 ASP A O 1
ATOM 1693 N N . THR A 1 217 ? 19.723 10.012 -22.192 1.00 88.25 217 THR A N 1
ATOM 1694 C CA . THR A 1 217 ? 18.320 9.627 -21.968 1.00 88.25 217 THR A CA 1
ATOM 1695 C C . THR A 1 217 ? 18.176 8.112 -21.853 1.00 88.25 217 THR A C 1
ATOM 1697 O O . THR A 1 217 ? 17.512 7.618 -20.942 1.00 88.25 217 THR A O 1
ATOM 1700 N N . CYS A 1 218 ? 18.852 7.351 -22.717 1.00 86.88 218 CYS A N 1
ATOM 1701 C CA . CYS A 1 218 ? 18.857 5.891 -22.649 1.00 86.88 218 CYS A CA 1
ATOM 1702 C C . CYS A 1 218 ? 19.423 5.386 -21.310 1.00 86.88 218 CYS A C 1
ATOM 1704 O O . CYS A 1 218 ? 18.806 4.544 -20.654 1.00 86.88 218 CYS A O 1
ATOM 1706 N N . ASN A 1 219 ? 20.551 5.943 -20.860 1.00 88.62 219 ASN A N 1
ATOM 1707 C CA . ASN A 1 219 ? 21.156 5.591 -19.576 1.00 88.62 219 ASN A CA 1
ATOM 1708 C C . ASN A 1 219 ? 20.243 5.946 -18.394 1.00 88.62 219 ASN A C 1
ATOM 1710 O O . ASN A 1 219 ? 20.072 5.124 -17.496 1.00 88.62 219 ASN A O 1
ATOM 1714 N N . SER A 1 220 ? 19.619 7.127 -18.413 1.00 89.62 220 SER A N 1
ATOM 1715 C CA . SER A 1 220 ? 18.673 7.545 -17.373 1.00 89.62 220 SER A CA 1
ATOM 1716 C C . SER A 1 220 ? 17.443 6.632 -17.318 1.00 89.62 220 SER A C 1
ATOM 1718 O O . SER A 1 220 ? 17.019 6.226 -16.235 1.00 89.62 220 SER A O 1
ATOM 1720 N N . ASN A 1 221 ? 16.919 6.218 -18.475 1.00 91.25 221 ASN A N 1
ATOM 1721 C CA . ASN A 1 221 ? 15.801 5.280 -18.543 1.00 91.25 221 ASN A CA 1
ATOM 1722 C C . ASN A 1 221 ? 16.173 3.896 -17.984 1.00 91.25 221 ASN A C 1
ATOM 1724 O O . ASN A 1 221 ? 15.368 3.269 -17.295 1.00 91.25 221 ASN A O 1
ATOM 1728 N N . LEU A 1 222 ? 17.397 3.423 -18.242 1.00 91.62 222 LEU A N 1
ATOM 1729 C CA . LEU A 1 222 ? 17.905 2.163 -17.692 1.00 91.62 222 LEU A CA 1
ATOM 1730 C C . LEU A 1 222 ? 18.137 2.236 -16.177 1.00 91.62 222 LEU A C 1
ATOM 1732 O O . LEU A 1 222 ? 17.850 1.269 -15.470 1.00 91.62 222 LEU A O 1
ATOM 1736 N N . GLU A 1 223 ? 18.614 3.371 -15.666 1.00 93.75 223 GLU A N 1
ATOM 1737 C CA . GLU A 1 223 ? 18.724 3.614 -14.225 1.00 93.75 223 GLU A CA 1
ATOM 1738 C C . GLU A 1 223 ? 17.340 3.584 -13.564 1.00 93.75 223 GLU A C 1
ATOM 1740 O O . GLU A 1 223 ? 17.128 2.841 -12.601 1.00 93.75 223 GLU A O 1
ATOM 1745 N N . GLY A 1 224 ? 16.367 4.299 -14.136 1.00 93.69 224 GLY A N 1
ATOM 1746 C CA . GLY A 1 224 ? 14.989 4.303 -13.649 1.00 93.69 224 GLY A CA 1
ATOM 1747 C C . GLY A 1 224 ? 14.340 2.917 -13.681 1.00 93.69 224 GLY A C 1
ATOM 1748 O O . GLY A 1 224 ? 13.700 2.506 -12.712 1.00 93.69 224 GLY A O 1
ATOM 1749 N N . PHE A 1 225 ? 14.573 2.150 -14.746 1.00 94.88 225 PHE A N 1
ATOM 1750 C CA . PHE A 1 225 ? 14.167 0.747 -14.836 1.00 94.88 225 PHE A CA 1
ATOM 1751 C C . PHE A 1 225 ? 14.776 -0.111 -13.718 1.00 94.88 225 PHE A C 1
ATOM 1753 O O . PHE A 1 225 ? 14.076 -0.918 -13.100 1.00 94.88 225 PHE A O 1
ATOM 1760 N N . GLY A 1 226 ? 16.064 0.086 -13.420 1.00 93.88 226 GLY A N 1
ATOM 1761 C CA . GLY A 1 226 ? 16.748 -0.581 -12.315 1.00 93.88 226 GLY A CA 1
ATOM 1762 C C . GLY A 1 226 ? 16.097 -0.290 -10.961 1.00 93.88 226 GLY A C 1
ATOM 1763 O O . GLY A 1 226 ? 15.846 -1.222 -10.197 1.00 93.88 226 GLY A O 1
ATOM 1764 N N . ILE A 1 227 ? 15.752 0.972 -10.689 1.00 96.06 227 ILE A N 1
ATOM 1765 C CA . ILE A 1 227 ? 15.064 1.386 -9.453 1.00 96.06 227 ILE A CA 1
ATOM 1766 C C . ILE A 1 227 ? 13.710 0.673 -9.315 1.00 96.06 227 ILE A C 1
ATOM 1768 O O . ILE A 1 227 ? 13.400 0.125 -8.254 1.00 96.06 227 ILE A O 1
ATOM 1772 N N . VAL A 1 228 ? 12.923 0.607 -10.395 1.00 97.12 228 VAL A N 1
ATOM 1773 C CA . VAL A 1 228 ? 11.631 -0.101 -10.393 1.00 97.12 228 VAL A CA 1
ATOM 1774 C C . VAL A 1 228 ? 11.814 -1.593 -10.093 1.00 97.12 228 VAL A C 1
ATOM 1776 O O . VAL A 1 228 ? 11.114 -2.149 -9.243 1.00 97.12 228 VAL A O 1
ATOM 1779 N N . LEU A 1 229 ? 12.779 -2.252 -10.744 1.00 94.81 229 LEU A N 1
ATOM 1780 C CA . LEU A 1 229 ? 13.084 -3.664 -10.493 1.00 94.81 229 LEU A CA 1
ATOM 1781 C C . LEU A 1 229 ? 13.508 -3.929 -9.045 1.00 94.81 229 LEU A C 1
ATOM 1783 O O . LEU A 1 229 ? 13.071 -4.919 -8.449 1.00 94.81 229 LEU A O 1
ATOM 1787 N N . ILE A 1 230 ? 14.338 -3.054 -8.473 1.00 93.69 230 ILE A N 1
ATOM 1788 C CA . ILE A 1 230 ? 14.789 -3.163 -7.083 1.00 93.69 230 ILE A CA 1
ATOM 1789 C C . ILE A 1 230 ? 13.593 -3.081 -6.137 1.00 93.69 230 ILE A C 1
ATOM 1791 O O . ILE A 1 230 ? 13.477 -3.937 -5.258 1.00 93.69 230 ILE A O 1
ATOM 1795 N N . LEU A 1 231 ? 12.661 -2.144 -6.347 1.00 96.06 231 LEU A N 1
ATOM 1796 C CA . LEU A 1 231 ? 11.462 -2.069 -5.514 1.00 96.06 231 LEU A CA 1
ATOM 1797 C C . LEU A 1 231 ? 10.620 -3.351 -5.615 1.00 96.06 231 LEU A C 1
ATOM 1799 O O . LEU A 1 231 ? 10.192 -3.882 -4.587 1.00 96.06 231 LEU A O 1
ATOM 1803 N N . ILE A 1 232 ? 10.406 -3.889 -6.824 1.00 96.19 232 ILE A N 1
ATOM 1804 C CA . ILE A 1 232 ? 9.677 -5.155 -7.014 1.00 96.19 232 ILE A CA 1
ATOM 1805 C C . ILE A 1 232 ? 10.339 -6.282 -6.200 1.00 96.19 232 ILE A C 1
ATOM 1807 O O . ILE A 1 232 ? 9.657 -6.987 -5.449 1.00 96.19 232 ILE A O 1
ATOM 1811 N N . MET A 1 233 ? 11.666 -6.435 -6.292 1.00 92.75 233 MET A N 1
ATOM 1812 C CA . MET A 1 233 ? 12.411 -7.423 -5.498 1.00 92.75 233 MET A CA 1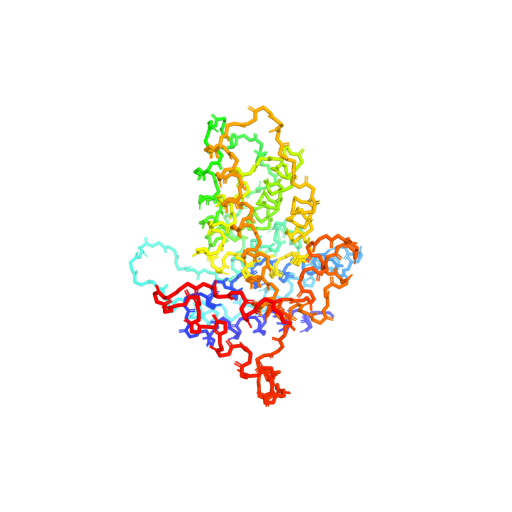
ATOM 1813 C C . MET A 1 233 ? 12.277 -7.171 -3.993 1.00 92.75 233 MET A C 1
ATOM 1815 O O . MET A 1 233 ? 12.066 -8.117 -3.227 1.00 92.75 233 MET A O 1
ATOM 1819 N N . SER A 1 234 ? 12.399 -5.911 -3.565 1.00 92.38 234 SER A N 1
ATOM 1820 C CA . SER A 1 234 ? 12.259 -5.490 -2.172 1.00 92.38 234 SER A CA 1
ATOM 1821 C C . SER A 1 234 ? 10.897 -5.894 -1.619 1.00 92.38 234 SER A C 1
ATOM 1823 O O . SER A 1 234 ? 10.849 -6.521 -0.563 1.00 92.38 234 SER A O 1
ATOM 1825 N N . ILE A 1 235 ? 9.807 -5.633 -2.346 1.00 94.69 235 ILE A N 1
ATOM 1826 C CA . ILE A 1 235 ? 8.439 -6.012 -1.963 1.00 94.69 235 ILE A CA 1
ATOM 1827 C C . ILE A 1 235 ? 8.304 -7.536 -1.870 1.00 94.69 235 ILE A C 1
ATOM 1829 O O . ILE A 1 235 ? 7.837 -8.055 -0.853 1.00 94.69 235 ILE A O 1
ATOM 1833 N N . ILE A 1 236 ? 8.752 -8.273 -2.892 1.00 93.12 236 ILE A N 1
ATOM 1834 C CA . ILE A 1 236 ? 8.639 -9.740 -2.922 1.00 93.12 236 ILE A CA 1
ATOM 1835 C C . ILE A 1 236 ? 9.359 -10.374 -1.736 1.00 93.12 236 ILE A C 1
ATOM 1837 O O . ILE A 1 236 ? 8.806 -11.253 -1.075 1.00 93.12 236 ILE A O 1
ATOM 1841 N N . ARG A 1 237 ? 10.571 -9.904 -1.437 1.00 89.75 237 ARG A N 1
ATOM 1842 C CA . ARG A 1 237 ? 11.366 -10.399 -0.314 1.00 89.75 237 ARG A CA 1
ATOM 1843 C C . ARG A 1 237 ? 10.789 -9.960 1.032 1.00 89.75 237 ARG A C 1
ATOM 1845 O O . ARG A 1 237 ? 10.762 -10.757 1.965 1.00 89.75 237 ARG A O 1
ATOM 1852 N N . ARG A 1 238 ? 10.353 -8.703 1.155 1.00 90.69 238 ARG A N 1
ATOM 1853 C CA . ARG A 1 238 ? 9.845 -8.119 2.408 1.00 90.69 238 ARG A CA 1
ATOM 1854 C C . ARG A 1 238 ? 8.572 -8.812 2.887 1.00 90.69 238 ARG A C 1
ATOM 1856 O O . ARG A 1 238 ? 8.438 -9.034 4.087 1.00 90.69 238 ARG A O 1
ATOM 1863 N N . TYR A 1 239 ? 7.680 -9.175 1.968 1.00 91.75 239 TYR A N 1
ATOM 1864 C CA . TYR A 1 239 ? 6.387 -9.791 2.286 1.00 91.75 239 TYR A CA 1
ATOM 1865 C C . TYR A 1 239 ? 6.323 -11.299 1.982 1.00 91.75 239 TYR A C 1
ATOM 1867 O O . TYR A 1 239 ? 5.232 -11.862 1.952 1.00 91.75 239 TYR A O 1
ATOM 1875 N N . ASP A 1 240 ? 7.473 -11.950 1.759 1.00 90.75 240 ASP A N 1
ATOM 1876 C CA . ASP A 1 240 ? 7.601 -13.392 1.467 1.00 90.75 240 ASP A CA 1
ATOM 1877 C C . ASP A 1 240 ? 6.684 -13.877 0.320 1.00 90.75 240 ASP A C 1
ATOM 1879 O O . ASP A 1 240 ? 6.049 -14.933 0.376 1.00 90.75 240 ASP A O 1
ATOM 1883 N N . LEU A 1 241 ? 6.600 -13.085 -0.758 1.00 91.25 241 LEU A N 1
ATOM 1884 C CA . LEU A 1 241 ? 5.681 -13.327 -1.881 1.00 91.25 241 LEU A CA 1
ATOM 1885 C C . LEU A 1 241 ? 6.223 -14.318 -2.917 1.00 91.25 241 LEU A C 1
ATOM 1887 O O . LEU A 1 241 ? 5.517 -14.676 -3.859 1.00 91.25 241 LEU A O 1
ATOM 1891 N N . ALA A 1 242 ? 7.459 -14.799 -2.756 1.00 87.25 242 ALA A N 1
ATOM 1892 C CA . ALA A 1 242 ? 8.105 -15.706 -3.708 1.00 87.25 242 ALA A CA 1
ATOM 1893 C C . ALA A 1 242 ? 7.277 -16.978 -3.974 1.00 87.25 242 ALA A C 1
ATOM 1895 O O . ALA A 1 242 ? 7.252 -17.499 -5.086 1.00 87.25 242 ALA A O 1
ATOM 1896 N N . ARG A 1 243 ? 6.544 -17.466 -2.963 1.00 86.38 243 ARG A N 1
ATOM 1897 C CA . ARG A 1 243 ? 5.701 -18.671 -3.074 1.00 86.38 243 ARG A CA 1
ATOM 1898 C C . ARG A 1 243 ? 4.357 -18.427 -3.754 1.00 86.38 243 ARG A C 1
ATOM 1900 O O . ARG A 1 243 ? 3.677 -19.387 -4.102 1.00 86.38 243 ARG A O 1
ATOM 1907 N N . CYS A 1 244 ? 3.951 -17.171 -3.906 1.00 89.00 244 CYS A N 1
ATOM 1908 C CA . CYS A 1 244 ? 2.644 -16.794 -4.429 1.00 89.00 244 CYS A CA 1
ATOM 1909 C C . CYS A 1 244 ? 2.740 -15.819 -5.610 1.00 89.00 244 CYS A C 1
ATOM 1911 O O . CYS A 1 244 ? 1.762 -15.127 -5.900 1.00 89.00 244 CYS A O 1
ATOM 1913 N N . LEU A 1 245 ? 3.869 -15.811 -6.337 1.00 90.44 245 LEU A N 1
ATOM 1914 C CA . LEU A 1 245 ? 4.083 -14.972 -7.525 1.00 90.44 245 LEU A CA 1
ATOM 1915 C C . LEU A 1 245 ? 2.934 -15.063 -8.536 1.00 90.44 245 LEU A C 1
ATOM 1917 O O . LEU A 1 245 ? 2.477 -14.038 -9.024 1.00 90.44 245 LEU A O 1
ATOM 1921 N N . ASP A 1 246 ? 2.386 -16.262 -8.751 1.00 89.69 246 ASP A N 1
ATOM 1922 C CA . ASP A 1 246 ? 1.225 -16.517 -9.619 1.00 89.69 246 ASP A CA 1
ATOM 1923 C C . ASP A 1 246 ? -0.051 -15.743 -9.248 1.00 89.69 246 ASP A C 1
ATOM 1925 O O . ASP A 1 246 ? -0.969 -15.623 -10.064 1.00 89.69 246 ASP A O 1
ATOM 1929 N N . THR A 1 247 ? -0.156 -15.310 -7.992 1.00 89.62 247 THR A N 1
ATOM 1930 C CA . THR A 1 247 ? -1.302 -14.554 -7.476 1.00 89.62 247 THR A CA 1
ATOM 1931 C C . THR A 1 247 ? -1.047 -13.055 -7.507 1.00 89.62 247 THR A C 1
ATOM 1933 O O . THR A 1 247 ? -1.989 -12.294 -7.745 1.00 89.62 247 THR A O 1
ATOM 1936 N N . VAL A 1 248 ? 0.213 -12.648 -7.297 1.00 92.69 248 VAL A N 1
ATOM 1937 C CA . VAL A 1 248 ? 0.591 -11.238 -7.189 1.00 92.69 248 VAL A CA 1
ATOM 1938 C C . VAL A 1 248 ? 0.900 -10.597 -8.541 1.00 92.69 248 VAL A C 1
ATOM 1940 O O . VAL A 1 248 ? 0.471 -9.466 -8.757 1.00 92.69 248 VAL A O 1
ATOM 1943 N N . LEU A 1 249 ? 1.537 -11.341 -9.447 1.00 94.00 249 LEU A N 1
ATOM 1944 C CA . LEU A 1 249 ? 1.851 -10.966 -10.828 1.00 94.00 249 LEU A CA 1
ATOM 1945 C C . LEU A 1 249 ? 0.826 -11.567 -11.803 1.00 94.00 249 LEU A C 1
ATOM 1947 O O . LEU A 1 249 ? 0.179 -12.575 -11.498 1.00 94.00 249 LEU A O 1
ATOM 1951 N N . LYS A 1 250 ? 0.636 -10.946 -12.969 1.00 92.69 250 LYS A N 1
ATOM 1952 C CA . LYS A 1 250 ? -0.362 -11.363 -13.971 1.00 92.69 250 LYS A CA 1
ATOM 1953 C C . LYS A 1 250 ? 0.254 -11.975 -15.223 1.00 92.69 250 LYS A C 1
ATOM 1955 O O . LYS A 1 250 ? -0.371 -12.860 -15.811 1.00 92.69 250 LYS A O 1
ATOM 1960 N N . GLU A 1 251 ? 1.455 -11.574 -15.619 1.00 91.38 251 GLU A N 1
ATOM 1961 C CA . GLU A 1 251 ? 2.082 -11.996 -16.871 1.00 91.38 251 GLU A CA 1
ATOM 1962 C C . GLU A 1 251 ? 3.127 -13.091 -16.636 1.00 91.38 251 GLU A C 1
ATOM 1964 O O . GLU A 1 251 ? 4.331 -12.862 -16.614 1.00 91.38 251 GLU A O 1
ATOM 1969 N N . ARG A 1 252 ? 2.667 -14.345 -16.546 1.00 88.88 252 ARG A N 1
ATOM 1970 C CA . ARG A 1 252 ? 3.514 -15.529 -16.264 1.00 88.88 252 ARG A CA 1
ATOM 1971 C C . ARG A 1 252 ? 4.624 -15.817 -17.281 1.00 88.88 252 ARG A C 1
ATOM 1973 O O . ARG A 1 252 ? 5.488 -16.656 -17.040 1.00 88.88 252 ARG A O 1
ATOM 1980 N N . HIS A 1 253 ? 4.561 -15.186 -18.445 1.00 88.81 253 HIS A N 1
ATOM 1981 C CA . HIS A 1 253 ? 5.569 -15.305 -19.498 1.00 88.81 253 HIS A CA 1
ATOM 1982 C C . HIS A 1 253 ? 6.319 -13.991 -19.733 1.00 88.81 253 HIS A C 1
ATOM 1984 O O . HIS A 1 253 ? 7.163 -13.929 -20.622 1.00 88.81 253 HIS A O 1
ATOM 1990 N N . GLY A 1 254 ? 6.007 -12.955 -18.952 1.00 89.25 254 GLY A N 1
ATOM 1991 C CA . GLY A 1 254 ? 6.685 -11.673 -18.998 1.00 89.25 254 GLY A CA 1
ATOM 1992 C C . GLY A 1 254 ? 8.091 -11.761 -18.418 1.00 89.25 254 GLY A C 1
ATOM 1993 O O . GLY A 1 254 ? 8.399 -12.642 -17.605 1.00 89.25 254 GLY A O 1
ATOM 1994 N N . PHE A 1 255 ? 8.940 -10.823 -18.834 1.00 91.62 255 PHE A N 1
ATOM 1995 C CA . PHE A 1 255 ? 10.313 -10.714 -18.356 1.00 91.62 255 PHE A CA 1
ATOM 1996 C C . PHE A 1 255 ? 10.370 -10.682 -16.826 1.00 91.62 255 PHE A C 1
ATOM 1998 O O . PHE A 1 255 ? 11.095 -11.479 -16.243 1.00 91.62 255 PHE A O 1
ATOM 2005 N N . CYS A 1 256 ? 9.570 -9.835 -16.175 1.00 92.44 256 CYS A N 1
ATOM 2006 C CA . CYS A 1 256 ? 9.573 -9.651 -14.727 1.00 92.44 256 CYS A CA 1
ATOM 2007 C C . CYS A 1 256 ? 9.300 -10.970 -13.988 1.00 92.44 256 CYS A C 1
ATOM 2009 O O . CYS A 1 256 ? 10.079 -11.372 -13.123 1.00 92.44 256 CYS A O 1
ATOM 2011 N N . TYR A 1 257 ? 8.243 -11.690 -14.379 1.00 91.12 257 TYR A N 1
ATOM 2012 C CA . TYR A 1 257 ? 7.883 -12.972 -13.774 1.00 91.12 257 TYR A CA 1
ATOM 2013 C C . TYR A 1 257 ? 8.999 -14.013 -13.932 1.00 91.12 257 TYR A C 1
ATOM 2015 O O . TYR A 1 257 ? 9.409 -14.641 -12.954 1.00 91.12 257 TYR A O 1
ATOM 2023 N N . LEU A 1 258 ? 9.506 -14.193 -15.156 1.00 89.38 258 LEU A N 1
ATOM 2024 C CA . LEU A 1 258 ? 10.560 -15.169 -15.441 1.00 89.38 258 LEU A CA 1
ATOM 2025 C C . LEU A 1 258 ? 11.858 -14.808 -14.717 1.00 89.38 258 LEU A C 1
ATOM 2027 O O . LEU A 1 258 ? 12.483 -15.664 -14.094 1.00 89.38 258 LEU A O 1
ATOM 2031 N N . TRP A 1 259 ? 12.236 -13.534 -14.753 1.00 88.50 259 TRP A N 1
ATOM 2032 C CA . TRP A 1 259 ? 13.429 -13.019 -14.101 1.00 88.50 259 TRP A CA 1
ATOM 2033 C C . TRP A 1 259 ? 13.381 -13.257 -12.590 1.00 88.50 259 TRP A C 1
ATOM 2035 O O . TRP A 1 259 ? 14.335 -13.788 -12.027 1.00 88.50 259 TRP A O 1
ATOM 2045 N N . LEU A 1 260 ? 12.249 -12.990 -11.932 1.00 89.06 260 LEU A N 1
ATOM 2046 C CA . LEU A 1 260 ? 12.101 -13.206 -10.492 1.00 89.06 260 LEU A CA 1
ATOM 2047 C C . LEU A 1 260 ? 12.352 -14.660 -10.077 1.00 89.06 260 LEU A C 1
ATOM 2049 O O . LEU A 1 260 ? 13.069 -14.876 -9.101 1.00 89.06 260 LEU A O 1
ATOM 2053 N N . HIS A 1 261 ? 11.865 -15.650 -10.831 1.00 81.75 261 HIS A N 1
ATOM 2054 C CA . HIS A 1 261 ? 12.138 -17.080 -10.579 1.00 81.75 261 HIS A CA 1
ATOM 2055 C C . HIS A 1 261 ? 13.615 -17.467 -10.716 1.00 81.75 261 HIS A C 1
ATOM 2057 O O . HIS A 1 261 ? 14.049 -18.465 -10.143 1.00 81.75 261 HIS A O 1
ATOM 2063 N N . HIS A 1 262 ? 14.391 -16.686 -11.462 1.00 75.44 262 HIS A N 1
ATOM 2064 C CA . HIS A 1 262 ? 15.814 -16.922 -11.690 1.00 75.44 262 HIS A CA 1
ATOM 2065 C C . HIS A 1 262 ? 16.727 -16.018 -10.848 1.00 75.44 262 HIS A C 1
ATOM 2067 O O . HIS A 1 262 ? 17.949 -16.132 -10.941 1.00 75.44 262 HIS A O 1
ATOM 2073 N N . THR A 1 263 ? 16.166 -15.151 -10.000 1.00 72.88 263 THR A N 1
ATOM 2074 C CA . THR A 1 263 ? 16.936 -14.220 -9.160 1.00 72.88 263 THR A CA 1
ATOM 2075 C C . THR A 1 263 ? 16.979 -14.638 -7.699 1.00 72.88 263 THR A C 1
ATOM 2077 O O . THR A 1 263 ? 16.114 -15.344 -7.183 1.00 72.88 263 THR A O 1
ATOM 2080 N N . SER A 1 264 ? 17.972 -14.115 -6.982 1.00 65.31 264 SER A N 1
ATOM 2081 C CA . SER A 1 264 ? 18.132 -14.318 -5.542 1.00 65.31 264 SER A CA 1
ATOM 2082 C C . SER A 1 264 ? 16.960 -13.808 -4.692 1.00 65.31 264 SER A C 1
ATOM 2084 O O . SER A 1 264 ? 16.857 -14.212 -3.538 1.00 65.31 264 SER A O 1
ATOM 2086 N N . ALA A 1 265 ? 16.055 -12.979 -5.233 1.00 58.75 265 ALA A N 1
ATOM 2087 C CA . ALA A 1 265 ? 14.859 -12.519 -4.517 1.00 58.75 265 ALA A CA 1
ATOM 2088 C C . ALA A 1 265 ? 13.865 -13.647 -4.199 1.00 58.75 265 ALA A C 1
ATOM 2090 O O . ALA A 1 265 ? 13.104 -13.529 -3.240 1.00 58.75 265 ALA A O 1
ATOM 2091 N N . THR A 1 266 ? 13.863 -14.731 -4.979 1.00 59.47 266 THR A N 1
ATOM 2092 C CA . THR A 1 266 ? 12.969 -15.885 -4.773 1.00 59.47 266 THR A CA 1
ATOM 2093 C C . THR A 1 266 ? 13.697 -17.123 -4.261 1.00 59.47 266 THR A C 1
ATOM 2095 O O . THR A 1 266 ? 13.061 -18.061 -3.776 1.00 59.47 266 THR A O 1
ATOM 2098 N N . ILE A 1 267 ? 15.031 -17.115 -4.311 1.00 63.28 267 ILE A N 1
ATOM 2099 C CA . ILE A 1 267 ? 15.875 -18.179 -3.777 1.00 63.28 267 ILE A CA 1
ATOM 2100 C C . ILE A 1 267 ? 15.946 -18.017 -2.248 1.00 63.28 267 ILE A C 1
ATOM 2102 O O . ILE A 1 267 ? 16.474 -17.016 -1.760 1.00 63.28 267 ILE A O 1
ATOM 2106 N N . PRO A 1 268 ? 15.461 -18.988 -1.450 1.00 59.47 268 PRO A N 1
ATOM 2107 C CA . PRO A 1 268 ? 15.553 -18.906 0.004 1.00 59.47 268 PRO A CA 1
ATOM 2108 C C . PRO A 1 268 ? 17.013 -18.769 0.447 1.00 59.47 268 PRO A C 1
ATOM 2110 O O . PRO A 1 268 ? 17.877 -19.457 -0.090 1.00 59.47 268 PRO A O 1
ATOM 2113 N N . ALA A 1 269 ? 17.308 -17.982 1.486 1.00 54.06 269 ALA A N 1
ATOM 2114 C CA . ALA A 1 269 ? 18.670 -17.894 2.040 1.00 54.06 269 ALA A CA 1
ATOM 2115 C C . ALA A 1 269 ? 19.230 -19.276 2.457 1.00 54.06 269 ALA A C 1
ATOM 2117 O O . ALA A 1 269 ? 20.417 -19.553 2.301 1.00 54.06 269 ALA A O 1
ATOM 2118 N N . ALA A 1 270 ? 18.351 -20.194 2.881 1.00 49.03 270 ALA A N 1
ATOM 2119 C CA . ALA A 1 270 ? 18.675 -21.598 3.157 1.00 49.03 270 ALA A CA 1
ATOM 2120 C C . ALA A 1 270 ? 19.114 -22.404 1.911 1.00 49.03 270 ALA A C 1
ATOM 2122 O O . ALA A 1 270 ? 19.693 -23.484 2.028 1.00 49.03 270 ALA A O 1
ATOM 2123 N N . SER A 1 271 ? 18.863 -21.896 0.704 1.00 53.69 271 SER A N 1
ATOM 2124 C CA . SER A 1 271 ? 19.338 -22.487 -0.545 1.00 53.69 271 SER A CA 1
ATOM 2125 C C . SER A 1 271 ? 20.829 -22.242 -0.772 1.00 53.69 271 SER A C 1
ATOM 2127 O O . SER A 1 271 ? 21.449 -23.051 -1.452 1.00 53.69 271 SER A O 1
ATOM 2129 N N . MET A 1 272 ? 21.436 -21.202 -0.179 1.00 52.66 272 MET A N 1
ATOM 2130 C CA . MET A 1 272 ? 22.896 -21.013 -0.236 1.00 52.66 272 MET A CA 1
ATOM 2131 C C . MET A 1 272 ? 23.644 -22.098 0.551 1.00 52.66 272 MET A C 1
ATOM 2133 O O . MET A 1 272 ? 24.684 -22.580 0.104 1.00 52.66 272 MET A O 1
ATOM 2137 N N . SER A 1 273 ? 23.083 -22.555 1.677 1.00 59.47 273 SER A N 1
ATOM 2138 C CA . SER A 1 273 ? 23.606 -23.709 2.427 1.00 59.47 273 SER A CA 1
ATOM 2139 C C . SER A 1 273 ? 23.400 -25.051 1.717 1.00 59.47 273 SER A C 1
ATOM 2141 O O . SER A 1 273 ? 24.092 -26.011 2.038 1.00 59.47 273 SER A O 1
ATOM 2143 N N . ASN A 1 274 ? 22.492 -25.109 0.738 1.00 57.28 274 ASN A N 1
ATOM 2144 C CA . ASN A 1 274 ? 22.223 -26.294 -0.079 1.00 57.28 274 ASN A CA 1
ATOM 2145 C C . ASN A 1 274 ? 22.865 -26.215 -1.475 1.00 57.28 274 ASN A C 1
ATOM 2147 O O . ASN A 1 274 ? 22.594 -27.068 -2.320 1.00 57.28 274 ASN A O 1
ATOM 2151 N N . MET A 1 275 ? 23.690 -25.197 -1.743 1.00 65.88 275 MET A N 1
ATOM 2152 C CA . MET A 1 275 ? 24.425 -25.114 -3.001 1.00 65.88 275 MET A CA 1
ATOM 2153 C C . MET A 1 275 ? 25.428 -26.260 -3.097 1.00 65.88 275 MET A C 1
ATOM 2155 O O . MET A 1 275 ? 26.103 -26.606 -2.126 1.00 65.88 275 MET A O 1
ATOM 2159 N N . THR A 1 276 ? 25.549 -26.832 -4.292 1.00 73.19 276 THR A N 1
ATOM 2160 C CA . THR A 1 276 ? 26.636 -27.763 -4.580 1.00 73.19 276 THR A CA 1
ATOM 2161 C C . THR A 1 276 ? 27.981 -27.044 -4.417 1.00 73.19 276 THR A C 1
ATOM 2163 O O . THR A 1 276 ? 28.061 -25.829 -4.637 1.00 73.19 276 THR A O 1
ATOM 2166 N N . PRO A 1 277 ? 29.052 -27.765 -4.047 1.00 75.75 277 PRO A N 1
ATOM 2167 C CA . PRO A 1 277 ? 30.384 -27.174 -3.915 1.00 75.75 277 PRO A CA 1
ATOM 2168 C C . PRO A 1 277 ? 30.841 -26.463 -5.202 1.00 75.75 277 PRO A C 1
ATOM 2170 O O . PRO A 1 277 ? 31.491 -25.422 -5.127 1.00 75.75 277 PRO A O 1
ATOM 2173 N N . ASP A 1 278 ? 30.416 -26.951 -6.370 1.00 73.50 278 ASP A N 1
ATOM 2174 C CA . ASP A 1 278 ? 30.697 -26.328 -7.668 1.00 73.50 278 ASP A CA 1
ATOM 217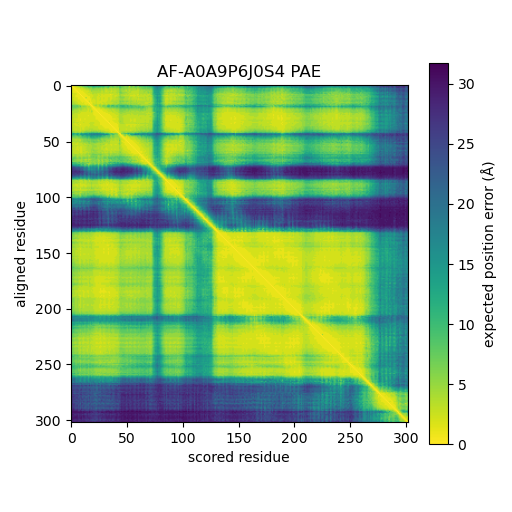5 C C . ASP A 1 278 ? 30.003 -24.968 -7.822 1.00 73.50 278 ASP A C 1
ATOM 2177 O O . ASP A 1 278 ? 30.615 -24.003 -8.273 1.00 73.50 278 ASP A O 1
ATOM 2181 N N . MET A 1 279 ? 28.743 -24.855 -7.387 1.00 68.44 279 MET A N 1
ATOM 2182 C CA . MET A 1 279 ? 27.985 -23.604 -7.463 1.00 68.44 279 MET A CA 1
ATOM 2183 C C . MET A 1 279 ? 28.497 -22.569 -6.455 1.00 68.44 279 MET A C 1
ATOM 2185 O O . MET A 1 279 ? 28.572 -21.386 -6.780 1.00 68.44 279 MET A O 1
ATOM 2189 N N . GLN A 1 280 ? 28.934 -23.008 -5.268 1.00 73.06 280 GLN A N 1
ATOM 2190 C CA . GLN A 1 280 ? 29.625 -22.138 -4.309 1.00 73.06 280 GLN A CA 1
ATOM 2191 C C . GLN A 1 280 ? 30.968 -21.640 -4.854 1.00 73.06 280 GLN A C 1
ATOM 2193 O O . GLN A 1 280 ? 31.283 -20.460 -4.715 1.00 73.06 280 GLN A O 1
ATOM 2198 N N . SER A 1 281 ? 31.746 -22.515 -5.500 1.00 75.88 281 SER A N 1
ATOM 2199 C CA . SER A 1 281 ? 33.021 -22.147 -6.123 1.00 75.88 281 SER A CA 1
ATOM 2200 C C . SER A 1 281 ? 32.827 -21.156 -7.272 1.00 75.88 281 SER A C 1
ATOM 2202 O O . SER A 1 281 ? 33.509 -20.132 -7.318 1.00 75.88 281 SER A O 1
ATOM 2204 N N . LEU A 1 282 ? 31.857 -21.410 -8.156 1.00 75.06 282 LEU A N 1
ATOM 2205 C CA . LEU A 1 282 ? 31.509 -20.516 -9.257 1.00 75.06 282 LEU A CA 1
ATOM 2206 C C . LEU A 1 282 ? 31.065 -19.147 -8.732 1.00 75.06 282 LEU A C 1
ATOM 2208 O O . LEU A 1 282 ? 31.603 -18.127 -9.152 1.00 75.06 282 LEU A O 1
ATOM 2212 N N . MET A 1 283 ? 30.150 -19.115 -7.762 1.00 72.19 283 MET A N 1
ATOM 2213 C CA . MET A 1 283 ? 29.673 -17.871 -7.156 1.00 72.19 283 MET A CA 1
ATOM 2214 C C . MET A 1 283 ? 30.800 -17.107 -6.447 1.00 72.19 283 MET A C 1
ATOM 2216 O O . MET A 1 283 ? 30.881 -15.889 -6.573 1.00 72.19 283 MET A O 1
ATOM 2220 N N . GLY A 1 284 ? 31.716 -17.807 -5.770 1.00 72.94 284 GLY A N 1
ATOM 2221 C CA . GLY A 1 284 ? 32.920 -17.209 -5.190 1.00 72.94 284 GLY A CA 1
ATOM 2222 C C . GLY A 1 284 ? 33.814 -16.552 -6.243 1.00 72.94 284 GLY A C 1
ATOM 2223 O O . GLY A 1 284 ? 34.246 -15.420 -6.048 1.00 72.94 284 GLY A O 1
ATOM 2224 N N . ARG A 1 285 ? 34.023 -17.208 -7.394 1.00 74.12 285 ARG A N 1
ATOM 2225 C CA . ARG A 1 285 ? 34.773 -16.631 -8.522 1.00 74.12 285 ARG A CA 1
ATOM 2226 C C . ARG A 1 285 ? 34.075 -15.400 -9.109 1.00 74.12 285 ARG A C 1
ATOM 2228 O O . ARG A 1 285 ? 34.763 -14.431 -9.409 1.00 74.12 285 ARG A O 1
ATOM 2235 N N . TRP A 1 286 ? 32.743 -15.406 -9.225 1.00 72.38 286 TRP A N 1
ATOM 2236 C CA . TRP A 1 286 ? 31.965 -14.234 -9.652 1.00 72.38 286 TRP A CA 1
ATOM 2237 C C . TRP A 1 286 ? 32.086 -13.065 -8.679 1.00 72.38 286 TRP A C 1
ATOM 2239 O O . TRP A 1 286 ? 32.339 -11.946 -9.111 1.00 72.38 286 TRP A O 1
ATOM 2249 N N . ILE A 1 287 ? 31.977 -13.316 -7.374 1.00 73.69 287 ILE A N 1
ATOM 2250 C CA . ILE A 1 287 ? 32.143 -12.280 -6.348 1.00 73.69 287 ILE A CA 1
ATOM 2251 C C . ILE A 1 287 ? 33.563 -11.707 -6.402 1.00 73.69 287 ILE A C 1
ATOM 2253 O O . ILE A 1 287 ? 33.731 -10.492 -6.428 1.00 73.69 287 ILE A O 1
ATOM 2257 N N . THR A 1 288 ? 34.594 -12.551 -6.480 1.00 74.19 288 THR A N 1
ATOM 2258 C CA . THR A 1 288 ? 35.975 -12.071 -6.606 1.00 74.19 288 THR A CA 1
ATOM 2259 C C . THR A 1 288 ? 36.188 -11.292 -7.905 1.00 74.19 288 THR A C 1
ATOM 2261 O O . THR A 1 288 ? 36.791 -10.233 -7.867 1.00 74.19 288 THR A O 1
ATOM 2264 N N . ALA A 1 289 ? 35.663 -11.739 -9.045 1.00 74.56 289 ALA A N 1
ATOM 2265 C CA . ALA A 1 289 ? 35.840 -11.036 -10.318 1.00 74.56 289 ALA A CA 1
ATOM 2266 C C . ALA A 1 289 ? 35.084 -9.695 -10.402 1.00 74.56 289 ALA A C 1
ATOM 2268 O O . ALA A 1 289 ? 35.539 -8.779 -11.083 1.00 74.56 289 ALA A O 1
ATOM 2269 N N . LEU A 1 290 ? 33.930 -9.579 -9.733 1.00 70.44 290 LEU A N 1
ATOM 2270 C CA . LEU A 1 290 ? 33.109 -8.361 -9.719 1.00 70.44 290 LEU A CA 1
ATOM 2271 C C . LEU A 1 290 ? 33.603 -7.314 -8.714 1.00 70.44 290 LEU A C 1
ATOM 2273 O O . LEU A 1 290 ? 33.466 -6.120 -8.970 1.00 70.44 290 LEU A O 1
ATOM 2277 N N . PHE A 1 291 ? 34.144 -7.746 -7.571 1.00 68.50 291 PHE A N 1
ATOM 2278 C CA . PHE A 1 291 ? 34.541 -6.851 -6.477 1.00 68.50 291 PHE A CA 1
ATOM 2279 C C . PHE A 1 291 ? 36.055 -6.683 -6.321 1.00 68.50 291 PHE A C 1
ATOM 2281 O O . PHE A 1 291 ? 36.487 -5.766 -5.621 1.00 68.50 291 PHE A O 1
ATOM 2288 N N . ASP A 1 292 ? 36.862 -7.527 -6.964 1.00 61.97 292 ASP A N 1
ATOM 2289 C CA . ASP A 1 292 ? 38.308 -7.357 -7.041 1.00 61.97 292 ASP A CA 1
ATOM 2290 C C . ASP A 1 292 ? 38.691 -6.722 -8.386 1.00 61.97 292 ASP A C 1
ATOM 2292 O O . ASP A 1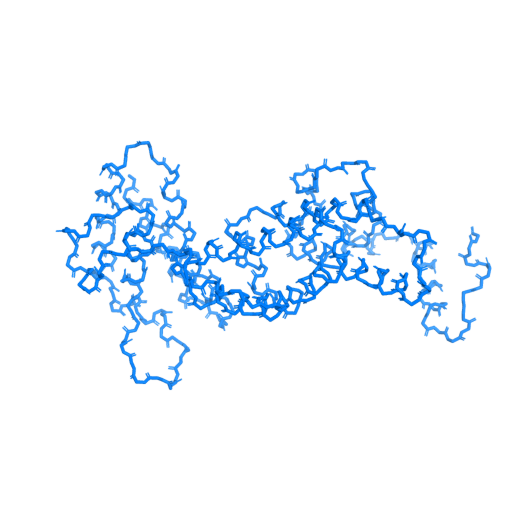 292 ? 38.128 -7.021 -9.437 1.00 61.97 292 ASP A O 1
ATOM 2296 N N . SER A 1 293 ? 39.663 -5.814 -8.352 1.00 54.84 293 SER A N 1
ATOM 2297 C CA . SER A 1 293 ? 40.024 -4.872 -9.434 1.00 54.84 293 SER A CA 1
ATOM 2298 C C . SER A 1 293 ? 40.486 -5.484 -10.775 1.00 54.84 293 SER A C 1
ATOM 2300 O O . SER A 1 293 ? 40.873 -4.752 -11.685 1.00 54.84 293 SER A O 1
ATOM 2302 N N . MET A 1 294 ? 40.464 -6.811 -10.909 1.00 58.25 294 MET A N 1
ATOM 2303 C CA . MET A 1 294 ? 40.990 -7.563 -12.054 1.00 58.25 294 MET A CA 1
ATOM 2304 C C . MET A 1 294 ? 39.973 -7.776 -13.185 1.00 58.25 294 MET A C 1
ATOM 2306 O O . MET A 1 294 ? 40.355 -8.247 -14.255 1.00 58.25 294 MET A O 1
ATOM 2310 N N . GLY A 1 295 ? 38.709 -7.389 -12.985 1.00 57.41 295 GLY A N 1
ATOM 2311 C CA . GLY A 1 295 ? 37.665 -7.479 -14.004 1.00 57.41 295 GLY A CA 1
ATOM 2312 C C . GLY A 1 295 ? 37.191 -8.909 -14.291 1.00 57.41 295 GLY A C 1
ATOM 2313 O O . GLY A 1 295 ? 37.712 -9.899 -13.773 1.00 57.41 295 GLY A O 1
ATOM 2314 N N . ILE A 1 296 ? 36.159 -9.014 -15.129 1.00 62.72 296 ILE A N 1
ATOM 2315 C CA . ILE A 1 296 ? 35.528 -10.285 -15.496 1.00 62.72 296 ILE A CA 1
ATOM 2316 C C . ILE A 1 296 ? 36.367 -10.956 -16.597 1.00 62.72 296 ILE A C 1
ATOM 2318 O O . ILE A 1 296 ? 36.415 -10.471 -17.724 1.00 62.72 296 ILE A O 1
ATOM 2322 N N . SER A 1 297 ? 37.054 -12.053 -16.261 1.00 62.84 297 SER A N 1
ATOM 2323 C CA . SER A 1 297 ? 37.823 -12.887 -17.205 1.00 62.84 297 SER A CA 1
ATOM 2324 C C . SER A 1 297 ? 36.905 -13.795 -18.042 1.00 62.84 297 SER A C 1
ATOM 2326 O O . SER A 1 297 ? 35.918 -14.309 -17.516 1.00 62.84 297 SER A O 1
ATOM 2328 N N . ASP A 1 298 ? 37.264 -14.062 -19.306 1.00 58.69 298 ASP A N 1
ATOM 2329 C CA . ASP A 1 298 ? 36.552 -14.983 -20.218 1.00 58.69 298 ASP A CA 1
ATOM 2330 C C . ASP A 1 298 ? 36.396 -16.410 -19.651 1.00 58.69 298 ASP A C 1
ATOM 2332 O O . ASP A 1 298 ? 35.412 -17.089 -19.941 1.00 58.69 298 ASP A O 1
ATOM 2336 N N . ASP A 1 299 ? 37.298 -16.853 -18.765 1.00 59.69 299 ASP A N 1
ATOM 2337 C CA . ASP A 1 299 ? 37.213 -18.163 -18.090 1.00 59.69 299 ASP A CA 1
ATOM 2338 C C . ASP A 1 299 ? 36.023 -18.270 -17.116 1.00 59.69 299 ASP A C 1
ATOM 2340 O O . ASP A 1 299 ? 35.741 -19.339 -16.566 1.00 59.69 299 ASP A O 1
ATOM 2344 N N . LEU A 1 300 ? 35.376 -17.144 -16.809 1.00 57.84 300 LEU A N 1
ATOM 2345 C CA . LEU A 1 300 ? 34.193 -17.059 -15.956 1.00 57.84 300 LEU A CA 1
ATOM 2346 C C . LEU A 1 300 ? 32.883 -17.207 -16.754 1.00 57.84 300 LEU A C 1
ATOM 2348 O O . LEU A 1 300 ? 31.838 -17.454 -16.157 1.00 57.84 300 LEU A O 1
ATOM 2352 N N . ILE A 1 301 ? 32.951 -17.033 -18.079 1.00 57.66 301 ILE A N 1
ATOM 2353 C CA . ILE A 1 301 ? 31.808 -17.009 -19.006 1.00 57.66 301 ILE A CA 1
ATOM 2354 C C . ILE A 1 301 ? 31.565 -18.397 -19.646 1.00 57.66 301 ILE A C 1
ATOM 2356 O O . ILE A 1 301 ? 30.497 -18.630 -20.214 1.00 57.66 301 ILE A O 1
ATOM 2360 N N . GLN A 1 302 ? 32.526 -19.326 -19.535 1.00 46.84 302 GLN A N 1
ATOM 2361 C CA . GLN A 1 302 ? 32.406 -20.738 -19.948 1.00 46.84 302 GLN A CA 1
ATOM 2362 C C . GLN A 1 302 ? 31.823 -21.633 -18.852 1.00 46.84 302 GLN A C 1
ATOM 2364 O O . GLN A 1 302 ? 31.060 -22.554 -19.226 1.00 46.84 302 GLN A O 1
#

Solvent-accessible surface area (backbone atoms only — not comparable to full-atom values): 17390 Å² total; per-residue (Å²): 110,50,70,59,56,43,48,52,49,50,52,33,49,49,52,27,51,69,41,89,44,74,68,54,30,52,50,28,47,47,39,50,29,37,42,48,36,54,52,57,64,72,70,58,92,55,64,71,62,51,21,55,38,48,51,51,38,50,56,58,52,54,76,44,42,73,66,54,28,59,41,66,61,83,79,68,88,91,70,100,66,79,84,72,49,56,68,46,48,33,49,51,28,27,40,78,62,66,38,49,66,73,95,79,42,88,76,54,77,84,70,68,77,78,86,70,72,75,88,81,73,77,78,68,96,64,98,50,72,64,65,48,51,60,50,45,50,55,41,46,78,70,37,63,86,52,25,70,60,46,44,51,47,52,39,46,51,45,42,58,23,39,78,64,68,35,45,66,62,40,20,51,51,30,48,55,42,64,78,34,57,66,51,49,52,49,42,51,68,74,40,62,64,31,66,55,45,36,39,53,39,52,36,68,54,60,70,80,79,64,93,83,56,52,72,69,56,51,52,51,46,51,50,24,52,48,41,40,52,50,40,53,41,49,52,32,50,74,68,65,34,58,87,44,45,84,74,40,45,83,54,82,84,32,56,51,52,51,48,44,76,76,33,73,61,50,51,55,76,71,48,67,80,66,49,52,72,65,56,49,51,51,51,49,51,50,51,48,27,74,74,37,98,81,45,81,55,74,86,78,77,112

Nearest PDB structures (foldseek):
  6owc-assembly1_B  TM=2.470E-01  e=5.467E+00  Homo sapiens
  8ugh-assembly1_1N  TM=1.643E-01  e=4.246E+00  Sus scrofa
  7w4g-assembly1_i  TM=1.703E-01  e=4.071E+00  Sus scrofa

pLDDT: mean 79.92, std 16.93, range [34.31, 97.25]

Sequence (302 aa):
MDVVLLQFWLAGLTGLAESGSANQRLIWKSLVLVKIPSIISQLESNQDDLCATVESTLRQLSFYRGILNECDENIAEDSPGEKSNIVKAIAVGCHTKGLIRVARLEIVDGISDARDHSMDQSFGKYDDQVEEIDDLCGRILSDFQHQEQLVDRIIKVCEDAESKNDVFVLSKLCQTLDDNPLVLDVMHLLRSPSALLVPLERFVNNLQQNEDDDIDTCNSNLEGFGIVLILIMSIIRRYDLARCLDTVLKERHGFCYLWLHHTSATIPAASMSNMTPDMQSLMGRWITALFDSMGISDDLIQ